Protein AF-A0A7J6Q629-F1 (afdb_monomer_lite)

Organism: Perkinsus olseni (NCBI:txid32597)

Secondary structure (DSSP, 8-state):
--------STT--EE--S--TTS--PPPEE-BS---STTEEEEEEEE-TTSSEEEEEEEETTTTEEEEEEEETTT-BEEEESTT--B--TTSS-SEEE-TTSSEEEEEE--HHHHTTHHHHTTTS----SS-------S----S-----S--SHHHHHHHHHHH-EEEEEEEE-TTS-EEEEEEEEE--

Structure (mmCIF, N/CA/C/O backbone):
data_AF-A0A7J6Q629-F1
#
_entry.id   AF-A0A7J6Q629-F1
#
loop_
_atom_site.group_PDB
_atom_site.id
_atom_site.type_symbol
_atom_site.label_atom_id
_atom_site.label_alt_id
_atom_site.label_comp_id
_atom_site.label_asym_id
_atom_site.label_entity_id
_atom_site.label_seq_id
_atom_site.pdbx_PDB_ins_code
_atom_site.Cartn_x
_atom_site.Cartn_y
_atom_site.Cartn_z
_atom_site.occupancy
_atom_site.B_iso_or_equiv
_atom_site.auth_seq_id
_atom_site.auth_comp_id
_atom_site.auth_asym_id
_atom_site.auth_atom_id
_atom_site.pdbx_PDB_model_num
ATOM 1 N N . MET A 1 1 ? 18.808 -12.874 -7.744 1.00 37.97 1 MET A N 1
ATOM 2 C CA . MET A 1 1 ? 17.434 -12.448 -7.360 1.00 37.97 1 MET A CA 1
ATOM 3 C C . MET A 1 1 ? 17.546 -11.285 -6.374 1.00 37.97 1 MET A C 1
ATOM 5 O O . MET A 1 1 ? 18.345 -11.419 -5.456 1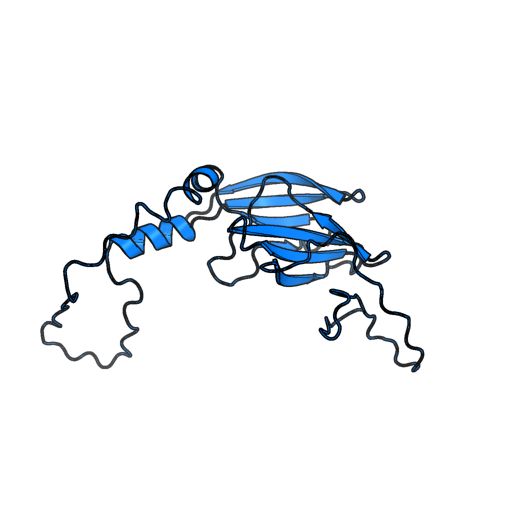.00 37.97 1 MET A O 1
ATOM 9 N N . PRO A 1 2 ? 16.846 -10.140 -6.512 1.00 50.78 2 PRO A N 1
ATOM 10 C CA . PRO A 1 2 ? 17.127 -8.982 -5.659 1.00 50.78 2 PRO A CA 1
ATOM 11 C C . PRO A 1 2 ? 16.482 -9.147 -4.273 1.00 50.78 2 PRO A C 1
ATOM 13 O O . PRO A 1 2 ? 15.285 -9.395 -4.161 1.00 50.78 2 PRO A O 1
ATOM 16 N N . THR A 1 3 ? 17.274 -9.015 -3.207 1.00 51.97 3 THR A N 1
ATOM 17 C CA . THR A 1 3 ? 16.886 -9.320 -1.812 1.00 51.97 3 THR A CA 1
ATOM 18 C C . THR A 1 3 ? 17.149 -8.189 -0.804 1.00 51.97 3 THR A C 1
ATOM 20 O O . THR A 1 3 ? 17.048 -8.421 0.400 1.00 51.97 3 THR A O 1
ATOM 23 N N . SER A 1 4 ? 17.404 -6.942 -1.226 1.00 45.72 4 SER A N 1
ATOM 24 C CA . SER A 1 4 ? 17.399 -5.809 -0.286 1.00 45.72 4 SER A CA 1
ATOM 25 C C . SER A 1 4 ? 17.103 -4.457 -0.938 1.00 45.72 4 SER A C 1
ATOM 27 O O . SER A 1 4 ? 17.359 -4.239 -2.119 1.00 45.72 4 SER A O 1
ATOM 29 N N . LEU A 1 5 ? 16.525 -3.565 -0.130 1.00 38.75 5 LEU A N 1
ATOM 30 C CA . LEU A 1 5 ? 16.252 -2.166 -0.440 1.00 38.75 5 LEU A CA 1
ATOM 31 C C . LEU A 1 5 ? 17.147 -1.327 0.482 1.00 38.75 5 LEU A C 1
ATOM 33 O O . LEU A 1 5 ? 16.983 -1.376 1.705 1.00 38.75 5 LEU A O 1
ATOM 37 N N . THR A 1 6 ? 18.120 -0.609 -0.077 1.00 41.44 6 THR A N 1
ATOM 38 C CA . THR A 1 6 ? 19.046 0.241 0.687 1.00 41.44 6 THR A CA 1
ATOM 39 C C . THR A 1 6 ? 18.690 1.712 0.523 1.00 41.44 6 THR A C 1
ATOM 41 O O . THR A 1 6 ? 18.448 2.174 -0.586 1.00 41.44 6 THR A O 1
ATOM 44 N N . TRP A 1 7 ? 18.681 2.445 1.635 1.00 43.09 7 TRP A N 1
ATOM 45 C CA . TRP A 1 7 ? 18.299 3.853 1.710 1.00 43.09 7 TRP A CA 1
ATOM 46 C C . TRP A 1 7 ? 19.555 4.691 1.945 1.00 43.09 7 TRP A C 1
ATOM 48 O O . TRP A 1 7 ? 19.998 4.754 3.083 1.00 43.09 7 TRP A O 1
ATOM 58 N N . TYR A 1 8 ? 20.145 5.300 0.918 1.00 39.81 8 TYR A N 1
ATOM 59 C CA . TYR A 1 8 ? 21.069 6.431 1.077 1.00 39.81 8 TYR A CA 1
ATOM 60 C C . TYR A 1 8 ? 21.173 7.195 -0.248 1.00 39.81 8 TYR A C 1
ATOM 62 O O . TYR A 1 8 ? 21.661 6.649 -1.225 1.00 39.81 8 TYR A O 1
ATOM 70 N N . ASP A 1 9 ? 20.689 8.440 -0.203 1.00 40.81 9 ASP A N 1
ATOM 71 C CA . ASP A 1 9 ? 20.817 9.571 -1.135 1.00 40.81 9 ASP A CA 1
ATOM 72 C C . ASP A 1 9 ? 19.474 10.142 -1.603 1.00 40.81 9 ASP A C 1
ATOM 74 O O . ASP A 1 9 ? 18.470 9.459 -1.780 1.00 40.81 9 ASP A O 1
ATOM 78 N N . TRP A 1 10 ? 19.465 11.467 -1.738 1.00 44.81 10 TRP A N 1
ATOM 79 C CA . TRP A 1 10 ? 18.346 12.376 -2.029 1.00 44.81 10 TRP A CA 1
ATOM 80 C C . TRP A 1 10 ? 17.632 12.117 -3.385 1.00 44.81 10 TRP A C 1
ATOM 82 O O . TRP A 1 10 ? 16.868 12.949 -3.863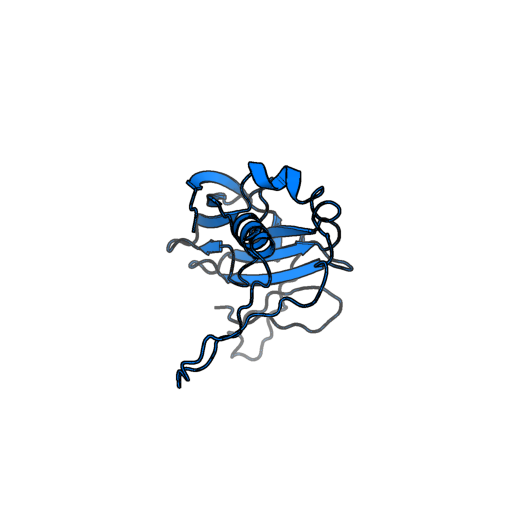 1.00 44.81 10 TRP A O 1
ATOM 92 N N . ILE A 1 11 ? 17.861 10.964 -4.019 1.00 46.25 11 ILE A N 1
ATOM 93 C CA . ILE A 1 11 ? 17.426 10.623 -5.383 1.00 46.25 11 ILE A CA 1
ATOM 94 C C . ILE A 1 11 ? 16.159 9.737 -5.396 1.00 46.25 11 ILE A C 1
ATOM 96 O O . ILE A 1 11 ? 15.479 9.650 -6.414 1.00 46.25 11 ILE A O 1
ATOM 100 N N . GLY A 1 12 ? 15.739 9.193 -4.249 1.00 55.38 12 GLY A N 1
ATOM 101 C CA . GLY A 1 12 ? 14.543 8.346 -4.139 1.00 55.38 12 GLY A CA 1
ATOM 102 C C . GLY A 1 12 ? 14.886 6.854 -4.056 1.00 55.38 12 GLY A C 1
ATOM 103 O O . GLY A 1 12 ? 16.056 6.504 -3.931 1.00 55.38 12 GLY A O 1
ATOM 104 N N . PRO A 1 13 ? 13.885 5.957 -4.024 1.00 65.31 13 PRO A N 1
ATOM 105 C CA . PRO A 1 13 ? 14.136 4.522 -3.923 1.00 65.31 13 PRO A CA 1
ATOM 106 C C . PRO A 1 13 ? 14.716 3.965 -5.235 1.00 65.31 13 PRO A C 1
ATOM 108 O O . PRO A 1 13 ? 14.268 4.315 -6.325 1.00 65.31 13 PRO A O 1
ATOM 111 N N . GLU A 1 14 ? 15.681 3.054 -5.128 1.00 70.44 14 GLU A N 1
ATOM 112 C CA . GLU A 1 14 ? 16.337 2.396 -6.265 1.00 70.44 14 GLU A CA 1
ATOM 113 C C . GLU A 1 14 ? 16.264 0.869 -6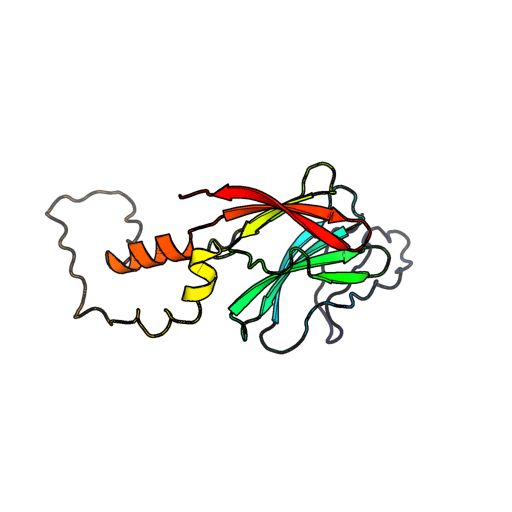.123 1.00 70.44 14 GLU A C 1
ATOM 115 O O . GLU A 1 14 ? 16.262 0.333 -5.010 1.00 70.44 14 GLU A O 1
ATOM 120 N N . ILE A 1 15 ? 16.216 0.156 -7.250 1.00 69.38 15 ILE A N 1
ATOM 121 C CA . ILE A 1 15 ? 16.321 -1.307 -7.298 1.00 69.38 15 ILE A CA 1
ATOM 122 C C . ILE A 1 15 ? 17.768 -1.668 -7.623 1.00 69.38 15 ILE A C 1
ATOM 124 O O . ILE A 1 15 ? 18.287 -1.303 -8.679 1.00 69.38 15 ILE A O 1
ATOM 128 N N . LYS A 1 16 ? 18.408 -2.431 -6.734 1.00 66.25 16 LYS A N 1
ATOM 129 C CA . LYS A 1 16 ? 19.759 -2.959 -6.939 1.00 66.25 16 LYS A CA 1
ATOM 130 C C . LYS A 1 16 ? 19.744 -4.488 -6.977 1.00 66.25 16 LYS A C 1
ATOM 132 O O . LYS A 1 16 ? 19.166 -5.129 -6.098 1.00 66.25 16 LYS A O 1
ATOM 137 N N . CYS A 1 17 ? 20.396 -5.076 -7.977 1.00 61.06 17 CYS A N 1
ATOM 138 C CA . CYS A 1 17 ? 20.668 -6.512 -8.013 1.00 61.06 17 CYS A CA 1
ATOM 139 C C . CYS A 1 17 ? 21.756 -6.861 -6.986 1.00 61.06 17 CYS A C 1
ATOM 141 O O . CYS A 1 17 ? 22.746 -6.149 -6.860 1.00 61.06 17 CYS A O 1
ATOM 143 N N . LEU A 1 18 ? 21.558 -7.939 -6.220 1.00 56.41 18 LEU A N 1
ATOM 144 C CA . LEU A 1 18 ? 22.513 -8.376 -5.191 1.00 56.41 18 LEU A CA 1
ATOM 145 C C . LEU A 1 18 ? 23.438 -9.520 -5.636 1.00 56.41 18 LEU A C 1
ATOM 147 O O . LEU A 1 18 ? 24.364 -9.831 -4.900 1.00 56.41 18 LEU A O 1
ATOM 151 N N . ASP A 1 19 ? 23.215 -10.112 -6.815 1.00 54.03 19 ASP A N 1
ATOM 152 C CA . ASP A 1 19 ? 24.021 -11.230 -7.351 1.00 54.03 19 ASP A CA 1
ATOM 153 C C . ASP A 1 19 ? 25.272 -10.770 -8.130 1.00 54.03 19 ASP A C 1
ATOM 155 O O . ASP A 1 19 ? 25.853 -11.555 -8.875 1.00 54.03 19 ASP A O 1
ATOM 159 N N . ASP A 1 20 ? 25.723 -9.525 -7.954 1.00 52.53 20 ASP A N 1
ATOM 160 C CA . ASP A 1 20 ? 26.984 -9.044 -8.537 1.00 52.53 20 ASP A CA 1
ATOM 161 C C . ASP A 1 20 ? 28.185 -9.578 -7.715 1.00 52.53 20 ASP A C 1
ATOM 163 O O . ASP A 1 20 ? 28.954 -8.821 -7.122 1.00 52.53 20 ASP A O 1
ATOM 167 N N . ASP A 1 21 ? 28.338 -10.906 -7.647 1.00 52.09 21 ASP A N 1
ATOM 168 C CA . ASP A 1 21 ? 29.494 -11.597 -7.035 1.00 52.09 21 ASP A CA 1
ATOM 169 C C . ASP A 1 21 ? 30.781 -11.403 -7.880 1.00 52.09 21 ASP A C 1
ATOM 171 O O . ASP A 1 21 ? 31.890 -11.689 -7.434 1.00 52.09 21 ASP A O 1
ATOM 175 N N . ASP A 1 22 ? 30.644 -10.839 -9.088 1.00 56.31 22 ASP A N 1
ATOM 176 C CA . ASP A 1 22 ? 31.734 -10.537 -10.026 1.00 56.31 22 ASP A CA 1
ATOM 177 C C . ASP A 1 22 ? 32.405 -9.168 -9.789 1.00 56.31 22 ASP A C 1
ATOM 179 O O . ASP A 1 22 ? 33.343 -8.798 -10.497 1.00 56.31 22 ASP A O 1
ATOM 183 N N . GLY A 1 23 ? 31.951 -8.385 -8.802 1.00 52.59 23 GLY A N 1
ATOM 184 C CA . GLY A 1 23 ? 32.487 -7.042 -8.543 1.00 52.59 23 GLY A CA 1
ATOM 185 C C . GLY A 1 23 ? 32.201 -6.019 -9.652 1.00 52.59 23 GLY A C 1
ATOM 186 O O . GLY A 1 23 ? 32.646 -4.874 -9.546 1.00 52.59 23 GLY A O 1
ATOM 187 N N . ASP A 1 24 ? 31.443 -6.403 -10.682 1.00 54.44 24 ASP A N 1
ATOM 188 C CA . ASP A 1 24 ? 30.872 -5.497 -11.670 1.00 54.44 24 ASP A CA 1
ATOM 189 C C . ASP A 1 24 ? 29.533 -4.998 -11.129 1.00 54.44 24 ASP A C 1
ATOM 191 O O . ASP A 1 24 ? 28.545 -5.724 -11.102 1.00 54.44 24 ASP A O 1
ATOM 195 N N . ALA A 1 25 ? 29.525 -3.779 -10.593 1.00 54.00 25 ALA A N 1
ATOM 196 C CA . ALA A 1 25 ? 28.304 -3.175 -10.088 1.00 54.00 25 ALA A CA 1
ATOM 197 C C . ALA A 1 25 ? 27.416 -2.807 -11.280 1.00 54.00 25 ALA A C 1
ATOM 199 O O . ALA A 1 25 ? 27.632 -1.771 -11.919 1.00 54.00 25 ALA A O 1
ATOM 200 N N . THR A 1 26 ? 26.390 -3.610 -11.558 1.00 60.81 26 THR A N 1
ATOM 201 C CA . THR A 1 26 ? 25.351 -3.189 -12.496 1.00 60.81 26 THR A CA 1
ATOM 202 C C . THR A 1 26 ? 24.704 -1.929 -11.920 1.00 60.81 26 THR A C 1
ATOM 204 O O . THR A 1 26 ? 24.329 -1.889 -10.743 1.00 60.81 26 THR A O 1
ATOM 207 N N . ALA A 1 27 ? 24.616 -0.866 -12.726 1.00 67.31 27 ALA A N 1
ATOM 208 C CA . ALA A 1 27 ? 24.051 0.400 -12.271 1.00 67.31 27 ALA A CA 1
ATOM 209 C C . ALA A 1 27 ? 22.632 0.175 -11.705 1.00 67.31 27 ALA A C 1
ATOM 211 O O . ALA A 1 27 ? 21.842 -0.551 -12.320 1.00 67.31 27 ALA A O 1
ATOM 212 N N . PRO A 1 28 ? 22.299 0.761 -10.540 1.00 72.38 28 PRO A N 1
ATOM 213 C CA . PRO A 1 28 ? 20.987 0.585 -9.940 1.00 72.38 28 PRO A CA 1
ATOM 214 C C . PRO A 1 28 ? 19.897 1.114 -10.876 1.00 72.38 28 PRO A C 1
ATOM 216 O O . PRO A 1 28 ? 20.059 2.133 -11.551 1.00 72.38 28 PRO A O 1
ATOM 219 N N . THR A 1 29 ? 18.767 0.410 -10.921 1.00 81.19 29 THR A N 1
ATOM 220 C CA . THR A 1 29 ? 17.596 0.858 -11.676 1.00 81.19 29 THR A CA 1
ATOM 221 C C . THR A 1 29 ? 16.835 1.869 -10.830 1.00 81.19 29 THR A C 1
ATOM 223 O O . THR A 1 29 ? 16.300 1.534 -9.769 1.00 81.19 29 THR A O 1
ATOM 226 N N . ILE A 1 30 ? 16.798 3.118 -11.291 1.00 84.44 30 ILE A N 1
ATOM 227 C CA . ILE A 1 30 ? 16.103 4.210 -10.604 1.00 84.44 30 ILE A CA 1
ATOM 228 C C . ILE A 1 30 ? 14.595 3.998 -10.725 1.00 84.44 30 ILE A C 1
ATOM 230 O O . ILE A 1 30 ? 14.076 3.820 -11.829 1.00 84.44 30 ILE A O 1
ATOM 234 N N . ILE A 1 31 ? 13.881 4.054 -9.597 1.00 87.44 31 ILE A N 1
ATOM 235 C CA . ILE A 1 31 ? 12.423 3.954 -9.610 1.00 87.44 31 ILE A CA 1
ATOM 236 C C . ILE A 1 31 ? 11.825 5.318 -9.963 1.00 87.44 31 ILE A C 1
ATOM 238 O O . ILE A 1 31 ? 12.116 6.331 -9.328 1.00 87.44 31 ILE A O 1
ATOM 242 N N . SER A 1 32 ? 10.937 5.342 -10.951 1.00 89.75 32 SER A N 1
ATOM 243 C CA . SER A 1 32 ? 10.196 6.534 -11.375 1.00 89.75 32 SER A CA 1
ATOM 244 C C . SER A 1 32 ? 8.693 6.348 -11.164 1.00 89.75 32 SER A C 1
ATOM 246 O O . SER A 1 32 ? 8.210 5.226 -11.098 1.00 89.75 32 SER A O 1
ATOM 248 N N . GLY A 1 33 ? 7.925 7.434 -11.034 1.00 88.44 33 GLY A N 1
ATOM 249 C CA . GLY A 1 33 ? 6.457 7.367 -10.907 1.00 88.44 33 GLY A CA 1
ATOM 250 C C . GLY A 1 33 ? 5.918 7.134 -9.489 1.00 88.44 33 GLY A C 1
ATOM 251 O O . GLY A 1 33 ? 4.703 7.150 -9.292 1.00 88.44 33 GLY A O 1
ATOM 252 N N . LEU A 1 34 ? 6.789 6.972 -8.487 1.00 91.12 34 LEU A N 1
ATOM 253 C CA . LEU A 1 34 ? 6.376 7.030 -7.084 1.00 91.12 34 LEU A CA 1
ATOM 254 C C . LEU A 1 34 ? 6.162 8.489 -6.645 1.00 91.12 34 LEU A C 1
ATOM 256 O O . LEU A 1 34 ? 6.964 9.355 -7.007 1.00 91.12 34 LEU A O 1
ATOM 260 N N . PRO A 1 35 ? 5.124 8.779 -5.837 1.00 91.75 35 PRO A N 1
ATOM 261 C CA . PRO A 1 35 ? 4.985 10.075 -5.185 1.00 91.75 35 PRO A CA 1
ATOM 262 C C . PRO A 1 35 ? 6.191 10.344 -4.296 1.00 91.75 35 PRO A C 1
ATOM 264 O O . PRO A 1 35 ? 6.602 9.459 -3.557 1.00 91.75 35 PRO A O 1
ATOM 267 N N . SER A 1 36 ? 6.718 11.562 -4.318 1.00 89.38 36 SER A N 1
ATOM 268 C CA . SER A 1 36 ? 7.819 11.995 -3.459 1.00 89.38 36 SER A CA 1
ATOM 269 C C . SER A 1 36 ? 7.529 13.382 -2.889 1.00 89.38 36 SER A C 1
ATOM 271 O O . SER A 1 36 ? 6.718 14.133 -3.432 1.00 89.38 36 SER A O 1
ATOM 273 N N . GLY A 1 37 ? 8.162 13.712 -1.764 1.00 87.38 37 GLY A N 1
ATOM 274 C CA . GLY A 1 37 ? 7.955 14.979 -1.066 1.00 87.38 37 GLY A CA 1
ATOM 275 C C . GLY A 1 37 ? 7.751 14.802 0.435 1.00 87.38 37 GLY A C 1
ATOM 276 O O . GLY A 1 37 ? 7.828 13.695 0.973 1.00 87.38 37 GLY A O 1
ATOM 277 N N . GLU A 1 38 ? 7.513 15.918 1.117 1.00 88.06 38 GLU A N 1
ATOM 278 C CA . GLU A 1 38 ? 7.249 15.937 2.554 1.00 88.06 38 GLU A CA 1
ATOM 279 C C . GLU A 1 38 ? 5.946 15.191 2.885 1.00 88.06 38 GLU A C 1
ATOM 281 O O . GLU A 1 38 ? 4.946 15.322 2.184 1.00 88.06 38 GLU A O 1
ATOM 286 N N . GLY A 1 39 ? 5.958 14.380 3.947 1.00 86.50 39 GLY A N 1
ATOM 287 C CA . GLY A 1 39 ? 4.783 13.617 4.385 1.00 86.50 39 GLY A CA 1
ATOM 288 C C . GLY A 1 39 ? 4.511 12.321 3.611 1.00 86.50 39 GLY A C 1
ATOM 289 O O . GLY A 1 39 ? 3.605 11.578 3.993 1.00 86.50 39 GLY A O 1
ATOM 290 N N . ILE A 1 40 ? 5.304 12.001 2.581 1.00 91.94 40 ILE A N 1
ATOM 291 C CA . ILE A 1 40 ? 5.230 10.712 1.883 1.00 91.94 40 ILE A CA 1
ATOM 292 C C . ILE A 1 40 ? 6.071 9.663 2.612 1.00 91.94 40 ILE A C 1
ATOM 294 O O . ILE A 1 40 ? 7.254 9.866 2.888 1.00 91.94 40 ILE A O 1
ATOM 298 N N . LYS A 1 41 ? 5.466 8.512 2.912 1.00 90.88 41 LYS A N 1
ATOM 299 C CA . LYS A 1 41 ? 6.118 7.387 3.594 1.00 90.88 41 LYS A CA 1
ATOM 300 C C . LYS A 1 41 ? 5.920 6.102 2.811 1.00 90.88 41 LYS A C 1
ATOM 302 O O . LYS A 1 41 ? 4.801 5.759 2.438 1.00 90.88 41 LYS A O 1
ATOM 307 N N . TYR A 1 42 ? 7.003 5.361 2.635 1.00 92.50 42 TYR A N 1
ATOM 308 C CA . TYR A 1 42 ? 6.995 4.062 1.978 1.00 92.50 42 TYR A CA 1
ATOM 309 C C . TYR A 1 42 ? 7.030 2.942 3.015 1.00 92.50 42 TYR A C 1
ATOM 311 O O . TYR A 1 42 ? 7.794 3.010 3.978 1.00 92.50 42 TYR A O 1
ATOM 319 N N . ALA A 1 43 ? 6.228 1.901 2.821 1.00 92.06 43 ALA A N 1
ATOM 320 C CA . ALA A 1 43 ? 6.213 0.735 3.698 1.00 92.06 43 ALA A CA 1
ATOM 321 C C . ALA A 1 43 ? 5.821 -0.534 2.936 1.00 92.06 43 ALA A C 1
ATOM 323 O O . ALA A 1 43 ? 5.325 -0.469 1.810 1.00 92.06 43 ALA A O 1
ATOM 324 N N . PHE A 1 44 ? 6.003 -1.685 3.589 1.00 92.75 44 PHE A N 1
ATOM 325 C CA . PHE A 1 44 ? 5.552 -2.996 3.114 1.00 92.75 44 PHE A CA 1
ATOM 326 C C . PHE A 1 44 ? 5.964 -3.271 1.665 1.00 92.75 44 PHE A C 1
ATOM 328 O O . PHE A 1 44 ? 5.142 -3.233 0.753 1.00 92.75 44 PHE A O 1
ATOM 335 N N . VAL A 1 45 ? 7.253 -3.531 1.467 1.00 93.50 45 VAL A N 1
ATOM 336 C CA . VAL A 1 45 ? 7.842 -3.821 0.157 1.00 93.50 45 VAL A CA 1
ATOM 337 C C . VAL A 1 45 ? 7.915 -5.333 -0.037 1.00 93.50 45 VAL A C 1
ATOM 339 O O . VAL A 1 45 ? 8.507 -6.021 0.797 1.00 93.50 45 VAL A O 1
ATOM 342 N N . LYS A 1 46 ? 7.311 -5.863 -1.106 1.00 92.81 46 LYS A N 1
ATOM 343 C CA . LYS A 1 46 ? 7.338 -7.301 -1.420 1.00 92.81 46 LYS A CA 1
ATOM 344 C C . LYS A 1 46 ? 7.413 -7.570 -2.916 1.00 92.81 46 LYS A C 1
ATOM 346 O O . LYS A 1 46 ? 6.640 -7.017 -3.696 1.00 92.81 46 LYS A O 1
ATOM 351 N N . TRP A 1 47 ? 8.285 -8.499 -3.283 1.00 91.56 47 TRP A N 1
ATOM 352 C CA . TRP A 1 47 ? 8.402 -9.029 -4.638 1.00 91.56 47 TRP A CA 1
ATOM 353 C C . TRP A 1 47 ? 7.218 -9.926 -5.006 1.00 91.56 47 TRP A C 1
ATOM 355 O O . TRP A 1 47 ? 6.701 -10.652 -4.151 1.00 91.56 47 TRP A O 1
ATOM 365 N N . SER A 1 48 ? 6.822 -9.898 -6.281 1.00 91.69 48 SER A N 1
ATOM 366 C CA . SER A 1 48 ? 6.010 -10.959 -6.878 1.00 91.69 48 SER A CA 1
ATOM 367 C C . SER A 1 48 ? 6.781 -12.284 -6.822 1.00 91.69 48 SER A C 1
ATOM 369 O O . SER A 1 48 ? 8.014 -12.300 -6.820 1.00 91.69 48 SER A O 1
ATOM 371 N N . ALA A 1 49 ? 6.076 -13.418 -6.821 1.00 89.06 49 ALA A N 1
ATOM 372 C CA . ALA A 1 49 ? 6.720 -14.737 -6.856 1.00 89.06 49 ALA A CA 1
ATOM 373 C C . ALA A 1 49 ? 7.597 -14.944 -8.109 1.00 89.06 49 ALA A C 1
ATOM 375 O O . ALA A 1 49 ? 8.535 -15.739 -8.090 1.00 89.06 49 ALA A O 1
ATOM 376 N N . ARG A 1 50 ? 7.302 -14.208 -9.187 1.00 85.31 50 ARG A N 1
ATOM 377 C CA . ARG A 1 50 ? 8.046 -14.220 -10.451 1.00 85.31 50 ARG A CA 1
ATOM 378 C C . ARG A 1 50 ? 9.294 -13.329 -10.427 1.00 85.31 50 ARG A C 1
ATOM 380 O O . ARG A 1 50 ? 10.160 -13.500 -11.277 1.00 85.31 50 ARG A O 1
ATOM 387 N N . GLY A 1 51 ? 9.393 -12.395 -9.477 1.00 86.25 51 GLY A N 1
ATOM 388 C CA . GLY A 1 51 ? 10.515 -11.457 -9.353 1.00 86.25 51 GLY A CA 1
ATOM 389 C C . GLY A 1 51 ? 10.547 -10.347 -10.409 1.00 86.25 51 GLY A C 1
ATOM 390 O O . GLY A 1 51 ? 11.517 -9.602 -10.479 1.00 86.25 51 GLY A O 1
ATOM 391 N N . ASP A 1 52 ? 9.503 -10.226 -11.224 1.00 87.19 52 ASP A N 1
ATOM 392 C CA . ASP A 1 52 ? 9.356 -9.224 -12.287 1.00 87.19 52 ASP A CA 1
ATOM 393 C C . ASP A 1 52 ? 8.671 -7.933 -11.814 1.00 87.19 52 ASP A C 1
ATOM 395 O O . ASP A 1 52 ? 8.722 -6.910 -12.498 1.00 87.19 52 ASP A O 1
ATOM 399 N N . ARG A 1 53 ? 8.035 -7.963 -10.638 1.00 89.94 53 ARG A N 1
ATOM 400 C CA . ARG A 1 53 ? 7.296 -6.834 -10.070 1.00 89.94 53 ARG A CA 1
ATOM 401 C C . ARG A 1 53 ? 7.567 -6.679 -8.580 1.00 89.94 53 ARG A C 1
ATOM 403 O O . ARG A 1 53 ? 7.710 -7.661 -7.848 1.00 89.94 53 ARG A O 1
ATOM 410 N N . LEU A 1 54 ? 7.543 -5.436 -8.118 1.00 91.81 54 LEU A N 1
ATOM 411 C CA . LEU A 1 54 ? 7.639 -5.070 -6.709 1.00 91.81 54 LEU A CA 1
ATOM 412 C C . LEU A 1 54 ? 6.369 -4.332 -6.282 1.00 91.81 54 LEU A C 1
ATOM 414 O O . LEU A 1 54 ? 5.984 -3.348 -6.903 1.00 91.81 54 LEU A O 1
ATOM 418 N N . ALA A 1 55 ? 5.726 -4.785 -5.211 1.00 93.25 55 ALA A N 1
ATOM 419 C CA . ALA A 1 55 ? 4.638 -4.057 -4.572 1.00 93.25 55 ALA A CA 1
ATOM 420 C C . ALA A 1 55 ? 5.173 -3.223 -3.408 1.00 93.25 55 ALA A C 1
ATOM 422 O O . ALA A 1 55 ? 5.994 -3.695 -2.617 1.00 93.25 55 ALA A O 1
ATOM 423 N N . ILE A 1 56 ? 4.677 -1.996 -3.285 1.00 94.50 56 ILE A N 1
ATOM 424 C CA . ILE A 1 56 ? 5.004 -1.078 -2.196 1.00 94.50 56 ILE A CA 1
ATOM 425 C C . ILE A 1 56 ? 3.764 -0.293 -1.782 1.00 94.50 56 ILE A C 1
ATOM 427 O O . ILE A 1 56 ? 2.957 0.114 -2.618 1.00 94.50 56 ILE A O 1
ATOM 431 N N . THR A 1 57 ? 3.606 -0.059 -0.482 1.00 95.00 57 THR A N 1
ATOM 432 C CA . THR A 1 57 ? 2.595 0.888 0.001 1.00 95.00 57 THR A CA 1
ATOM 433 C C . THR A 1 57 ? 3.186 2.278 0.139 1.00 95.00 57 THR A C 1
ATOM 435 O O . THR A 1 57 ? 4.310 2.445 0.615 1.00 95.00 57 THR A O 1
ATOM 438 N N . VAL A 1 58 ? 2.396 3.272 -0.249 1.00 94.75 58 VAL A N 1
ATOM 439 C CA . VAL A 1 58 ? 2.718 4.690 -0.113 1.00 94.75 58 VAL A CA 1
ATOM 440 C C . VAL A 1 58 ? 1.643 5.328 0.752 1.00 94.75 58 VAL A C 1
ATOM 442 O O . VAL A 1 58 ? 0.466 5.326 0.380 1.00 94.75 58 VAL A O 1
ATOM 445 N N . ARG A 1 59 ? 2.042 5.852 1.910 1.00 92.75 59 ARG A N 1
ATOM 446 C CA . ARG A 1 59 ? 1.200 6.679 2.773 1.00 92.75 59 ARG A CA 1
ATOM 447 C C . ARG A 1 59 ? 1.482 8.143 2.486 1.00 92.75 59 ARG A C 1
ATOM 449 O O . ARG A 1 59 ? 2.631 8.569 2.556 1.00 92.75 59 ARG A O 1
ATOM 456 N N . ASP A 1 60 ? 0.425 8.883 2.206 1.00 92.12 60 ASP A N 1
ATOM 457 C CA . ASP A 1 60 ? 0.448 10.332 2.071 1.00 92.12 60 ASP A CA 1
ATOM 458 C C . ASP A 1 60 ? -0.242 10.944 3.293 1.00 92.12 60 ASP A C 1
ATOM 460 O O . ASP A 1 60 ? -1.441 10.744 3.509 1.00 92.12 60 ASP A O 1
ATOM 464 N N . ASP A 1 61 ? 0.529 11.648 4.121 1.00 87.81 61 ASP A N 1
ATOM 465 C CA . ASP A 1 61 ? 0.016 12.301 5.324 1.00 87.81 61 ASP A CA 1
ATOM 466 C C . ASP A 1 61 ? -0.968 13.442 4.990 1.00 87.81 61 ASP A C 1
ATOM 468 O O . ASP A 1 61 ? -1.914 13.654 5.749 1.00 87.81 61 ASP A O 1
ATOM 472 N N . ALA A 1 62 ? -0.809 14.134 3.852 1.00 86.38 62 ALA A N 1
ATOM 473 C CA . ALA A 1 62 ? -1.663 15.264 3.476 1.00 86.38 62 ALA A CA 1
ATOM 474 C C . ALA A 1 62 ? -3.089 14.815 3.134 1.00 86.38 62 ALA A C 1
ATOM 476 O O . ALA A 1 62 ? -4.060 15.448 3.544 1.00 86.38 62 ALA A O 1
ATOM 477 N N . SER A 1 63 ? -3.220 13.694 2.424 1.00 86.00 63 SER A N 1
ATOM 478 C CA . SER A 1 63 ? -4.519 13.074 2.137 1.00 86.00 63 SER A CA 1
ATOM 479 C C . SER A 1 63 ? -4.950 12.042 3.186 1.00 86.00 63 SER A C 1
ATOM 481 O O . SER A 1 63 ? -6.067 11.530 3.120 1.00 86.00 63 SER A O 1
ATOM 483 N N . SER A 1 64 ? -4.078 11.705 4.145 1.00 85.94 64 SER A N 1
ATOM 484 C CA . SER A 1 64 ? -4.269 10.606 5.104 1.00 85.94 64 SER A CA 1
ATOM 485 C C . SER A 1 64 ? -4.635 9.273 4.435 1.00 85.94 64 SER A C 1
ATOM 487 O O . SER A 1 64 ? -5.362 8.450 4.997 1.00 85.94 64 SER A O 1
ATOM 489 N N . THR A 1 65 ? -4.122 9.032 3.224 1.00 89.56 65 THR A N 1
ATOM 490 C CA . THR A 1 65 ? -4.406 7.816 2.456 1.00 89.56 65 THR A CA 1
ATOM 491 C C . THR A 1 65 ? -3.197 6.899 2.375 1.00 89.56 65 THR A C 1
ATOM 493 O O . THR A 1 65 ? -2.052 7.339 2.343 1.00 89.56 65 THR A O 1
ATOM 496 N N . THR A 1 66 ? -3.458 5.591 2.332 1.00 93.25 66 THR A N 1
ATOM 497 C CA . THR A 1 66 ? -2.453 4.581 1.982 1.00 93.25 66 THR A CA 1
ATOM 498 C C . THR A 1 66 ? -2.857 3.948 0.658 1.00 93.25 66 THR A C 1
ATOM 500 O O . THR A 1 66 ? -3.963 3.421 0.535 1.00 93.25 66 THR A 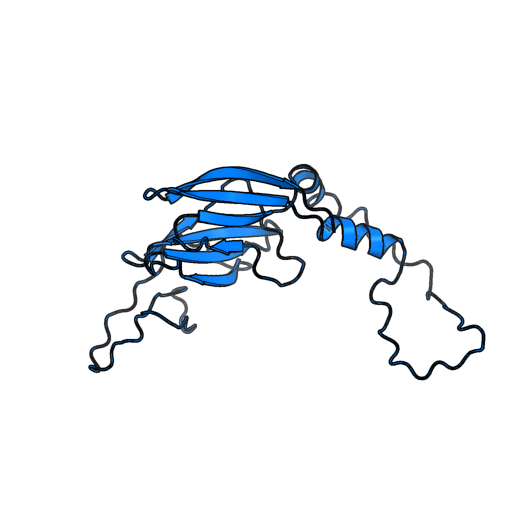O 1
ATOM 503 N N . SER A 1 67 ? -1.979 4.028 -0.337 1.00 94.38 67 SER A N 1
ATOM 504 C CA . SER A 1 67 ? -2.183 3.489 -1.684 1.00 94.38 67 SER A CA 1
ATOM 505 C C . SER A 1 67 ? -1.160 2.404 -2.001 1.00 94.38 67 SER A C 1
ATOM 507 O O . SER A 1 67 ? -0.069 2.382 -1.429 1.00 94.38 67 SER A O 1
ATOM 509 N N . LEU A 1 68 ? -1.508 1.520 -2.933 1.00 94.88 68 LEU A N 1
ATOM 510 C CA . LEU A 1 68 ? -0.603 0.513 -3.473 1.00 94.88 68 LEU A CA 1
ATOM 511 C C . LEU A 1 68 ? 0.057 1.025 -4.754 1.00 94.88 68 LEU A C 1
ATOM 513 O O . LEU A 1 68 ? -0.626 1.555 -5.632 1.00 94.88 68 LEU A O 1
ATOM 517 N N . TYR A 1 69 ? 1.358 0.800 -4.881 1.00 93.81 69 TYR A N 1
ATOM 518 C CA . TYR A 1 69 ? 2.094 0.973 -6.125 1.00 93.81 69 TYR A CA 1
ATOM 519 C C . TYR A 1 69 ? 2.757 -0.339 -6.525 1.00 93.81 69 TYR A C 1
ATOM 521 O O . TYR A 1 69 ? 3.248 -1.084 -5.674 1.00 93.81 69 TYR A O 1
ATOM 529 N N . ILE A 1 70 ? 2.759 -0.603 -7.828 1.00 92.75 70 ILE A N 1
ATOM 530 C CA . ILE A 1 70 ? 3.470 -1.716 -8.450 1.00 92.75 70 ILE A CA 1
ATOM 531 C C . ILE A 1 70 ? 4.592 -1.132 -9.283 1.00 92.75 70 ILE A C 1
ATOM 533 O O . ILE A 1 70 ? 4.368 -0.194 -10.041 1.00 92.75 70 ILE A O 1
ATOM 537 N N . ILE A 1 71 ? 5.787 -1.674 -9.120 1.00 91.44 71 ILE A N 1
ATOM 538 C CA . ILE A 1 71 ? 6.986 -1.257 -9.832 1.00 91.44 71 ILE A CA 1
ATOM 539 C C . ILE A 1 71 ? 7.407 -2.405 -10.737 1.00 91.44 71 ILE A C 1
ATOM 541 O O . ILE A 1 71 ? 7.518 -3.545 -10.282 1.00 91.44 71 ILE A O 1
ATOM 545 N N . ASP A 1 72 ? 7.631 -2.100 -12.007 1.00 89.38 72 ASP A N 1
ATOM 546 C CA . ASP A 1 72 ? 8.255 -3.011 -12.960 1.00 89.38 72 ASP A CA 1
ATOM 547 C C . ASP A 1 72 ? 9.760 -3.099 -12.663 1.00 89.38 72 ASP A C 1
ATOM 549 O O . ASP A 1 72 ? 10.463 -2.089 -12.593 1.00 89.38 72 ASP A O 1
ATOM 553 N N . ALA A 1 73 ? 10.252 -4.316 -12.442 1.00 86.75 73 ALA A N 1
ATOM 554 C CA . ALA A 1 73 ? 11.632 -4.552 -12.037 1.00 86.75 73 ALA A CA 1
ATOM 555 C C . ALA A 1 73 ? 12.657 -4.295 -13.152 1.00 86.75 73 ALA A C 1
ATOM 557 O O . ALA A 1 73 ? 13.823 -4.049 -12.853 1.00 86.75 73 ALA A O 1
ATOM 558 N N . LEU A 1 74 ? 12.241 -4.370 -14.419 1.00 84.69 74 LEU A N 1
ATOM 559 C CA . LEU A 1 74 ? 13.116 -4.222 -15.580 1.00 84.69 74 LEU A CA 1
ATOM 560 C C . LEU A 1 74 ? 13.395 -2.751 -15.894 1.00 84.69 74 LEU A C 1
ATOM 562 O O . LEU A 1 74 ? 14.511 -2.406 -16.271 1.00 84.69 74 LEU A O 1
ATOM 566 N N . ASN A 1 75 ? 12.379 -1.895 -15.785 1.00 84.88 75 ASN A N 1
ATOM 567 C CA . ASN A 1 75 ? 12.480 -0.483 -16.172 1.00 84.88 75 ASN A CA 1
ATOM 568 C C . ASN A 1 75 ? 12.313 0.504 -15.002 1.00 84.88 75 ASN A C 1
ATOM 570 O O . ASN A 1 75 ? 12.479 1.707 -15.203 1.00 84.88 75 ASN A O 1
ATOM 574 N N . GLY A 1 76 ? 11.992 0.027 -13.796 1.00 86.19 76 GLY A N 1
ATOM 575 C CA . GLY A 1 76 ? 11.815 0.862 -12.606 1.00 86.19 76 GLY A CA 1
ATOM 576 C C . GLY A 1 76 ? 10.554 1.728 -12.627 1.00 86.19 76 GLY A C 1
ATOM 577 O O . GLY A 1 76 ? 10.417 2.630 -11.803 1.00 86.19 76 GLY A O 1
ATOM 578 N N . GLN A 1 77 ? 9.621 1.515 -13.554 1.00 89.50 77 GLN A N 1
ATOM 579 C CA . GLN A 1 77 ? 8.404 2.312 -13.632 1.00 89.50 77 GLN A CA 1
ATOM 580 C C . GLN A 1 77 ? 7.400 1.871 -12.568 1.00 89.50 77 GLN A C 1
ATOM 582 O O . GLN A 1 77 ? 6.940 0.730 -12.554 1.00 89.50 77 GLN A O 1
ATOM 587 N N . ALA A 1 78 ? 7.032 2.803 -11.694 1.00 91.31 78 ALA A N 1
ATOM 588 C CA . ALA A 1 78 ? 5.990 2.637 -10.701 1.00 91.31 78 ALA A CA 1
ATOM 589 C C . ALA A 1 78 ? 4.654 3.170 -11.211 1.00 91.31 78 ALA A C 1
ATOM 591 O O . ALA A 1 78 ? 4.555 4.254 -11.791 1.00 91.31 78 ALA A O 1
ATOM 592 N N . ILE A 1 79 ? 3.606 2.420 -10.918 1.00 91.19 79 ILE A N 1
ATOM 593 C CA . ILE A 1 79 ? 2.228 2.737 -11.261 1.00 91.19 79 ILE A CA 1
ATOM 594 C C . ILE A 1 79 ? 1.352 2.538 -10.035 1.00 91.19 79 ILE A C 1
ATOM 596 O O . ILE A 1 79 ? 1.541 1.604 -9.251 1.00 91.19 79 ILE A O 1
ATOM 600 N N . ARG A 1 80 ? 0.371 3.420 -9.857 1.00 91.25 80 ARG A N 1
ATOM 601 C CA . ARG A 1 80 ? -0.622 3.246 -8.802 1.00 91.25 80 ARG A CA 1
ATOM 602 C C . ARG A 1 80 ? -1.556 2.105 -9.191 1.00 91.25 80 ARG A C 1
ATOM 604 O O . ARG A 1 80 ? -2.146 2.132 -10.267 1.00 91.25 80 ARG A O 1
ATOM 611 N N . ALA A 1 81 ? -1.708 1.125 -8.310 1.00 89.06 81 ALA A N 1
ATOM 612 C CA . ALA A 1 81 ? -2.633 0.015 -8.503 1.00 89.06 81 ALA A CA 1
ATOM 613 C C . ALA A 1 81 ? -3.932 0.231 -7.717 1.00 89.06 81 ALA A C 1
ATOM 615 O O . ALA A 1 81 ? -3.956 0.961 -6.724 1.00 89.06 81 ALA A O 1
ATOM 616 N N . ALA A 1 82 ? -4.995 -0.447 -8.164 1.00 85.19 82 ALA A N 1
ATOM 617 C CA . ALA A 1 82 ? -6.312 -0.454 -7.526 1.00 85.19 82 ALA A CA 1
ATOM 618 C C . ALA A 1 82 ? -6.851 0.962 -7.242 1.00 85.19 82 ALA A C 1
ATOM 620 O O . ALA A 1 82 ? -7.147 1.336 -6.104 1.00 85.19 82 ALA A O 1
ATOM 621 N N . GLU A 1 83 ? -6.933 1.770 -8.302 1.00 84.69 83 GLU A N 1
ATOM 622 C CA . GLU A 1 83 ? -7.394 3.151 -8.212 1.00 84.69 83 GLU A CA 1
ATOM 623 C C . GLU A 1 83 ? -8.789 3.245 -7.575 1.00 84.69 83 GLU A C 1
ATOM 625 O O . GLU A 1 83 ? -9.660 2.403 -7.783 1.00 84.69 83 GLU A O 1
ATOM 630 N N . GLY A 1 84 ? -8.979 4.269 -6.743 1.00 84.06 84 GLY A N 1
ATOM 631 C CA . GLY A 1 84 ? -10.204 4.455 -5.968 1.00 84.06 84 GLY A CA 1
ATOM 632 C C . GLY A 1 84 ? -10.243 3.688 -4.644 1.00 84.06 84 GLY A C 1
ATOM 633 O O . GLY A 1 84 ? -11.067 4.029 -3.803 1.00 84.06 84 GLY A O 1
ATOM 634 N N . LEU A 1 85 ? -9.338 2.736 -4.393 1.00 88.94 85 LEU A N 1
ATOM 635 C CA . LEU A 1 85 ? -9.245 2.055 -3.098 1.00 88.94 85 LEU A CA 1
ATOM 636 C C . LEU A 1 85 ? -8.237 2.738 -2.159 1.00 88.94 85 LEU A C 1
ATOM 638 O O . LEU A 1 85 ? -7.236 3.318 -2.587 1.00 88.94 85 LEU A O 1
ATOM 642 N N . ARG A 1 86 ? -8.500 2.649 -0.850 1.00 91.44 86 ARG A N 1
ATOM 643 C CA . ARG A 1 86 ? -7.567 3.019 0.228 1.00 91.44 86 ARG A CA 1
ATOM 644 C C . ARG A 1 86 ? -7.226 1.758 1.015 1.00 91.44 86 ARG A C 1
ATOM 646 O O . ARG A 1 86 ? -8.135 1.057 1.457 1.00 91.44 86 ARG A O 1
ATOM 653 N N . LEU A 1 87 ? -5.944 1.459 1.191 1.00 93.62 87 LEU A N 1
ATOM 654 C CA . LEU A 1 87 ? -5.502 0.307 1.976 1.00 93.62 87 LEU A CA 1
ATOM 655 C C . LEU A 1 87 ? -5.681 0.567 3.476 1.00 93.62 87 LEU A C 1
ATOM 657 O O . LEU A 1 87 ? -5.380 1.662 3.957 1.00 93.62 87 LEU A O 1
ATOM 661 N N . ASN A 1 88 ? -6.133 -0.445 4.215 1.00 92.94 88 ASN A N 1
ATOM 662 C CA . ASN A 1 88 ? -6.214 -0.404 5.669 1.00 92.94 88 ASN A CA 1
ATOM 663 C C . ASN A 1 88 ? -4.977 -1.072 6.286 1.00 92.94 88 ASN A C 1
ATOM 665 O O . ASN A 1 88 ? -4.875 -2.295 6.333 1.00 92.94 88 ASN A O 1
ATOM 669 N N . ALA A 1 89 ? -4.043 -0.253 6.770 1.00 90.44 89 ALA A N 1
ATOM 670 C CA . ALA A 1 89 ? -2.826 -0.698 7.452 1.00 90.44 89 ALA A CA 1
ATOM 671 C C . ALA A 1 89 ? -2.844 -0.401 8.966 1.00 90.44 89 ALA A C 1
ATOM 673 O O . ALA A 1 89 ? -1.785 -0.339 9.593 1.00 90.44 89 ALA A O 1
ATOM 674 N N . VAL A 1 90 ? -4.023 -0.191 9.572 1.00 87.31 90 VAL A N 1
ATOM 675 C CA . VAL A 1 90 ? -4.146 0.243 10.981 1.00 87.31 90 VAL A CA 1
ATOM 676 C C . VAL A 1 90 ? -3.526 -0.743 11.975 1.00 87.31 90 VAL A C 1
ATOM 678 O O . VAL A 1 90 ? -3.038 -0.347 13.029 1.00 87.31 90 VAL A O 1
ATOM 681 N N . THR A 1 91 ? -3.499 -2.030 11.628 1.00 81.69 91 THR A N 1
ATOM 682 C CA . THR A 1 91 ? -2.944 -3.098 12.470 1.00 81.69 91 THR A CA 1
ATOM 683 C C . THR A 1 91 ? -1.415 -3.156 12.433 1.00 81.69 91 THR A C 1
ATOM 685 O O . THR A 1 91 ? -0.818 -3.973 13.131 1.00 81.69 91 THR A O 1
ATOM 688 N N . GLY A 1 92 ? -0.764 -2.331 11.606 1.00 81.00 92 GLY A N 1
ATOM 689 C CA . GLY A 1 92 ? 0.682 -2.379 11.380 1.00 81.00 92 GLY A CA 1
ATOM 690 C C . GLY A 1 92 ? 1.145 -3.592 10.564 1.00 81.00 92 GLY A C 1
ATOM 691 O O . GLY A 1 92 ? 2.345 -3.758 10.348 1.00 81.00 92 GLY A O 1
ATOM 692 N N . ALA A 1 93 ? 0.221 -4.431 10.091 1.00 88.12 93 ALA A N 1
ATOM 693 C CA . ALA A 1 93 ? 0.514 -5.529 9.181 1.00 88.12 93 ALA A CA 1
ATOM 694 C C . ALA A 1 93 ? 0.479 -5.068 7.714 1.00 88.12 93 ALA A C 1
ATOM 696 O O . ALA A 1 93 ? -0.197 -4.105 7.359 1.00 88.12 93 ALA A O 1
ATOM 697 N N . CYS A 1 94 ? 1.197 -5.799 6.857 1.00 93.12 94 CYS A N 1
ATOM 698 C CA . CYS A 1 94 ? 1.228 -5.575 5.411 1.00 93.12 94 CYS A CA 1
ATOM 699 C C . CYS A 1 94 ? -0.178 -5.724 4.810 1.00 93.12 94 CYS A C 1
ATOM 701 O O . CYS A 1 94 ? -0.655 -6.853 4.776 1.00 93.12 94 CYS A O 1
ATOM 703 N N . PRO A 1 95 ? -0.815 -4.661 4.282 1.00 94.69 95 PRO A N 1
ATOM 704 C CA . PRO A 1 95 ? -2.222 -4.655 3.871 1.00 94.69 95 PRO A CA 1
ATOM 705 C C . PRO A 1 95 ? -2.497 -5.351 2.530 1.00 94.69 95 PRO A C 1
ATOM 707 O O . PRO A 1 95 ? -3.476 -5.047 1.851 1.00 94.69 95 PRO A O 1
ATOM 710 N N . TYR A 1 96 ? -1.606 -6.245 2.108 1.00 94.94 96 TYR A N 1
ATOM 711 C CA . TYR A 1 96 ? -1.754 -7.003 0.879 1.00 94.94 96 TYR A CA 1
ATOM 712 C C . TYR A 1 96 ? -0.959 -8.313 0.903 1.00 94.94 96 TYR A C 1
ATOM 714 O O . TYR A 1 96 ? 0.012 -8.477 1.656 1.00 94.94 96 TYR A O 1
ATOM 722 N N . LEU A 1 97 ? -1.350 -9.230 0.021 1.00 94.44 97 LEU A N 1
ATOM 723 C CA . LEU A 1 97 ? -0.699 -10.516 -0.198 1.00 94.44 97 LEU A CA 1
ATOM 724 C C . LEU A 1 97 ? -0.668 -10.855 -1.691 1.00 94.44 97 LEU A C 1
ATOM 726 O O . LEU A 1 97 ? -1.710 -10.855 -2.343 1.00 94.44 97 LEU A O 1
ATOM 730 N N . TRP A 1 98 ? 0.522 -11.173 -2.207 1.00 93.12 98 TRP A N 1
ATOM 731 C CA . TRP A 1 98 ? 0.694 -11.724 -3.554 1.00 93.12 98 TRP A CA 1
ATOM 732 C C . TRP A 1 98 ? 0.090 -13.123 -3.647 1.00 93.12 98 TRP A C 1
ATOM 734 O O . TRP A 1 98 ? 0.280 -13.948 -2.749 1.00 93.12 98 TRP A O 1
ATOM 744 N N . SER A 1 99 ? -0.595 -13.406 -4.751 1.00 91.19 99 SER A N 1
ATOM 745 C CA . SER A 1 99 ? -0.919 -14.774 -5.139 1.00 91.19 99 SER A CA 1
ATOM 746 C C . SER A 1 99 ? 0.355 -15.571 -5.417 1.00 91.19 99 SER A C 1
ATOM 748 O O . SER A 1 99 ? 1.415 -15.026 -5.736 1.00 91.19 99 SER A O 1
ATOM 750 N N . SER A 1 100 ? 0.253 -16.894 -5.316 1.00 88.50 100 SER A N 1
ATOM 751 C CA . SER A 1 100 ? 1.382 -17.802 -5.537 1.00 88.50 100 SER A CA 1
ATOM 752 C C . SER A 1 100 ? 1.944 -17.754 -6.960 1.00 88.50 100 SER A C 1
ATOM 754 O O . SER A 1 100 ? 3.112 -18.071 -7.156 1.00 88.50 100 SER A O 1
ATOM 756 N N . ASP A 1 101 ? 1.123 -17.386 -7.946 1.00 85.00 101 ASP A N 1
ATOM 757 C CA . ASP A 1 101 ? 1.536 -17.215 -9.344 1.00 85.00 101 ASP A CA 1
ATOM 758 C C . ASP A 1 101 ? 2.170 -15.839 -9.626 1.00 85.00 101 ASP A C 1
ATOM 760 O O . ASP A 1 101 ? 2.797 -15.664 -10.669 1.00 85.00 101 ASP A O 1
ATOM 764 N N . GLY A 1 102 ? 2.060 -14.887 -8.691 1.00 84.50 102 GLY A N 1
ATOM 765 C CA . GLY A 1 102 ? 2.575 -13.525 -8.826 1.00 84.50 102 GLY A CA 1
ATOM 766 C C . GLY A 1 102 ? 1.746 -12.596 -9.720 1.00 84.50 102 GLY A C 1
ATOM 767 O O . GLY A 1 102 ? 2.200 -11.488 -9.987 1.00 84.50 102 GLY A O 1
ATOM 768 N N . GLU A 1 103 ? 0.554 -13.006 -10.164 1.00 85.25 103 GLU A N 1
ATOM 769 C CA . GLU A 1 103 ? -0.286 -12.235 -11.102 1.00 85.25 103 GLU A CA 1
ATOM 770 C C . GLU A 1 103 ? -1.433 -11.474 -10.412 1.00 85.25 103 GLU A C 1
ATOM 772 O O . GLU A 1 103 ? -2.071 -10.605 -11.011 1.00 85.25 103 GLU A O 1
ATOM 777 N N . GLN A 1 104 ? -1.723 -11.784 -9.147 1.00 88.44 104 GLN A N 1
ATOM 778 C CA . GLN A 1 104 ? -2.829 -11.197 -8.394 1.00 88.44 104 GLN A CA 1
ATOM 779 C C . GLN A 1 104 ? -2.387 -10.716 -7.017 1.00 88.44 104 GLN A C 1
ATOM 781 O O . GLN A 1 104 ? -1.422 -11.204 -6.422 1.00 88.44 104 GLN A O 1
ATOM 786 N N . LEU A 1 105 ? -3.152 -9.772 -6.481 1.00 91.62 105 LEU A N 1
ATOM 787 C CA . LEU A 1 105 ? -3.004 -9.284 -5.119 1.00 91.62 105 LEU A CA 1
ATOM 788 C C . LEU A 1 105 ? -4.334 -9.354 -4.382 1.00 91.62 105 LEU A C 1
ATOM 790 O O . LEU A 1 105 ? -5.350 -8.857 -4.864 1.00 91.62 105 LEU A O 1
ATOM 794 N N . LEU A 1 106 ? -4.307 -9.921 -3.181 1.00 93.38 106 LEU A N 1
ATOM 795 C CA . LEU A 1 106 ? -5.367 -9.751 -2.197 1.00 93.38 106 LEU A CA 1
ATOM 796 C C . LEU A 1 106 ? -5.058 -8.503 -1.377 1.00 93.38 106 LEU A C 1
ATOM 798 O O . LEU A 1 106 ? -3.973 -8.398 -0.811 1.00 93.38 106 LEU A O 1
ATOM 802 N N . LEU A 1 107 ? -6.000 -7.569 -1.323 1.00 94.38 107 LEU A N 1
ATOM 803 C CA . LEU A 1 107 ? -5.858 -6.255 -0.704 1.00 94.38 107 LEU A CA 1
ATOM 804 C C . LEU A 1 107 ? -6.783 -6.132 0.503 1.00 94.38 107 LEU A C 1
ATOM 806 O O . LEU A 1 107 ? -7.956 -6.496 0.430 1.00 94.38 107 LEU A O 1
ATOM 810 N N . TRP A 1 108 ? -6.268 -5.568 1.589 1.00 94.56 108 TRP A N 1
ATOM 811 C CA . TRP A 1 108 ? -7.047 -5.131 2.743 1.00 94.56 108 TRP A CA 1
ATOM 812 C C . TRP A 1 108 ? -7.370 -3.654 2.581 1.00 94.56 108 TRP A C 1
ATOM 814 O O . TRP A 1 108 ? -6.500 -2.792 2.697 1.00 94.56 108 TRP A O 1
ATOM 824 N N . CYS A 1 109 ? -8.628 -3.364 2.280 1.00 93.25 109 CYS A N 1
ATOM 825 C CA . CYS A 1 109 ? -9.107 -2.031 1.957 1.00 93.25 109 CYS A CA 1
ATOM 826 C C . CYS A 1 109 ? -10.025 -1.488 3.050 1.00 93.25 109 CYS A C 1
ATOM 828 O O . CYS A 1 109 ? -10.732 -2.230 3.732 1.00 93.25 109 CYS A O 1
ATOM 830 N N . VAL A 1 110 ? -10.036 -0.166 3.185 1.00 91.31 110 VAL A N 1
ATOM 831 C CA . VAL A 1 110 ? -11.065 0.543 3.945 1.00 91.31 110 VAL A CA 1
ATOM 832 C C . VAL A 1 110 ? -12.406 0.332 3.229 1.00 91.31 110 VAL A C 1
ATOM 834 O O . VAL A 1 110 ? -12.478 0.612 2.030 1.00 91.31 110 VAL A O 1
ATOM 837 N N . PRO A 1 111 ? -13.464 -0.132 3.920 1.00 88.94 111 PRO A N 1
ATOM 838 C CA . PRO A 1 111 ? -14.787 -0.268 3.320 1.00 88.94 111 PRO A CA 1
ATOM 839 C C . PRO A 1 111 ? -15.278 1.060 2.739 1.00 88.94 111 PRO A C 1
ATOM 841 O O . PRO A 1 111 ? -15.127 2.104 3.376 1.00 88.94 111 PRO A O 1
ATOM 844 N N . GLU A 1 112 ? -15.929 1.030 1.574 1.00 82.06 112 GLU A N 1
ATOM 845 C CA . GLU A 1 112 ? -16.397 2.246 0.883 1.00 82.06 112 GLU A CA 1
ATOM 846 C C . GLU A 1 112 ? -17.285 3.133 1.778 1.00 82.06 112 GLU A C 1
ATOM 848 O O . GLU A 1 112 ? -17.164 4.359 1.773 1.00 82.06 112 GLU A O 1
ATOM 853 N N . ALA A 1 113 ? -18.117 2.511 2.621 1.00 77.44 113 ALA A N 1
ATOM 854 C CA . ALA A 1 113 ? -18.953 3.207 3.597 1.00 77.44 113 ALA A CA 1
ATOM 855 C C . ALA A 1 113 ? -18.141 4.072 4.583 1.00 77.44 113 ALA A C 1
ATOM 857 O O . ALA A 1 113 ? -18.591 5.152 4.962 1.00 77.44 113 ALA A O 1
ATOM 858 N N . ASN A 1 114 ? -16.930 3.640 4.944 1.00 75.62 114 ASN A N 1
ATOM 859 C CA . ASN A 1 114 ? -16.060 4.328 5.901 1.00 75.62 114 ASN A CA 1
ATOM 860 C C . ASN A 1 114 ? -15.176 5.381 5.209 1.00 75.62 114 ASN A C 1
ATOM 862 O O . ASN A 1 114 ? -14.674 6.296 5.861 1.00 75.62 114 ASN A O 1
ATOM 866 N N . MET A 1 115 ? -15.007 5.310 3.882 1.00 70.31 115 MET A N 1
ATOM 867 C CA . MET A 1 115 ? -14.162 6.245 3.129 1.00 70.31 115 MET A CA 1
ATOM 868 C C . MET A 1 115 ? -14.669 7.694 3.165 1.00 70.31 115 MET A C 1
ATOM 870 O O . MET A 1 115 ? -13.853 8.608 3.111 1.00 70.31 115 MET A O 1
ATOM 874 N N . ARG A 1 116 ? -15.987 7.914 3.274 1.00 61.28 116 ARG A N 1
ATOM 875 C CA . ARG A 1 116 ? -16.598 9.260 3.359 1.00 61.28 116 ARG A CA 1
ATOM 876 C C . ARG A 1 116 ? -16.524 9.877 4.761 1.00 61.28 116 ARG A C 1
ATOM 878 O O . ARG A 1 116 ? -16.610 11.092 4.914 1.00 61.28 116 ARG A O 1
ATOM 885 N N . ASP A 1 117 ? -16.356 9.035 5.773 1.00 59.12 117 ASP A N 1
ATOM 886 C CA . ASP A 1 117 ? -16.431 9.410 7.184 1.00 59.12 117 ASP A CA 1
ATOM 887 C C . ASP A 1 117 ? -15.052 9.719 7.796 1.00 59.12 117 ASP A C 1
ATOM 889 O O . ASP A 1 117 ? -14.974 10.436 8.794 1.00 59.12 117 ASP A O 1
ATOM 893 N N . ILE A 1 118 ? -13.958 9.210 7.208 1.00 56.59 118 ILE A N 1
ATOM 894 C CA . ILE A 1 118 ? -12.580 9.443 7.691 1.00 56.59 118 ILE A CA 1
ATOM 895 C C . ILE A 1 118 ? -12.253 10.941 7.748 1.00 56.59 118 ILE A C 1
ATOM 897 O O . ILE A 1 118 ? -11.697 11.407 8.741 1.00 56.59 118 ILE A O 1
ATOM 901 N N . ASP A 1 119 ? -12.681 11.700 6.741 1.00 52.41 119 ASP A N 1
ATOM 902 C CA . ASP A 1 119 ? -12.360 13.125 6.625 1.00 52.41 119 ASP A CA 1
ATOM 903 C C . ASP A 1 119 ? -13.204 14.001 7.582 1.00 52.41 119 ASP A C 1
ATOM 905 O O . ASP A 1 119 ? -12.884 15.163 7.811 1.00 52.41 119 ASP A O 1
ATOM 909 N N . SER A 1 120 ? -14.280 13.460 8.176 1.00 51.22 120 SER A N 1
ATOM 910 C CA . SER A 1 120 ? -15.256 14.223 8.978 1.00 51.22 120 SER A CA 1
ATOM 911 C C . SER A 1 120 ? -15.339 13.822 10.459 1.00 51.22 120 SER A C 1
ATOM 913 O O . SER A 1 120 ? -15.948 14.542 11.259 1.00 51.22 120 SER A O 1
ATOM 915 N N . LYS A 1 121 ? -14.715 12.707 10.860 1.00 50.84 121 LYS A N 1
ATOM 916 C CA . LYS A 1 121 ? -14.770 12.183 12.238 1.00 50.84 121 LYS A CA 1
ATOM 917 C C . LYS A 1 121 ? -13.611 12.593 13.147 1.00 50.84 121 LYS A C 1
ATOM 919 O O . LYS A 1 121 ? -13.756 12.438 14.357 1.00 50.84 121 LYS A O 1
ATOM 924 N N . ILE A 1 122 ? -12.523 13.161 12.614 1.00 48.31 122 ILE A N 1
ATOM 925 C CA . ILE A 1 122 ? -11.382 13.620 13.433 1.00 48.31 122 ILE A CA 1
ATOM 926 C C . ILE A 1 122 ? -11.813 14.709 14.437 1.00 48.31 122 ILE A C 1
ATOM 928 O O . ILE A 1 122 ? -11.368 14.679 15.580 1.00 48.31 122 ILE A O 1
ATOM 932 N N . ASP A 1 123 ? -12.767 15.576 14.073 1.00 44.44 123 ASP A N 1
ATOM 933 C CA . ASP A 1 123 ? -13.235 16.668 14.947 1.00 44.44 123 ASP A CA 1
ATOM 934 C C . ASP A 1 123 ? -14.448 16.322 15.824 1.00 44.44 123 ASP A C 1
ATOM 936 O O . ASP A 1 123 ? -14.641 16.906 16.888 1.00 44.44 123 ASP A O 1
ATOM 940 N N . ARG A 1 124 ? -15.300 15.371 15.419 1.00 45.69 124 ARG A N 1
ATOM 941 C CA . ARG A 1 124 ? -16.551 15.080 16.155 1.00 45.69 124 ARG A CA 1
ATOM 942 C C . ARG A 1 124 ? -16.397 14.055 17.268 1.00 45.69 124 ARG A C 1
ATOM 944 O O . ARG A 1 124 ? -17.356 13.815 17.999 1.00 45.69 124 ARG A O 1
ATOM 951 N N . LEU A 1 125 ? -15.227 13.429 17.367 1.00 48.22 125 LEU A N 1
ATOM 952 C CA . LEU A 1 125 ? -15.014 12.281 18.238 1.00 48.22 125 LEU A CA 1
ATOM 953 C C . LEU A 1 125 ? -14.033 12.540 19.400 1.00 48.22 125 LEU A C 1
ATOM 955 O O . LEU A 1 125 ? -13.776 11.667 20.224 1.00 48.22 125 LEU A O 1
ATOM 959 N N . PHE A 1 126 ? -13.528 13.764 19.544 1.00 45.78 126 PHE A N 1
ATOM 960 C CA . PHE A 1 126 ? -12.722 14.133 20.704 1.00 45.78 126 PHE A CA 1
ATOM 961 C C . PHE A 1 126 ? -13.600 14.766 21.792 1.00 45.78 126 PHE A C 1
ATOM 963 O O . PHE A 1 126 ? -13.695 15.984 21.910 1.00 45.78 126 PHE A O 1
ATOM 970 N N . THR A 1 127 ? -14.262 13.933 22.601 1.00 50.34 127 THR A N 1
ATOM 971 C CA . THR A 1 127 ? -14.734 14.367 23.927 1.00 50.34 127 THR A CA 1
ATOM 972 C C . THR A 1 127 ? -13.680 13.928 24.943 1.00 50.34 127 THR A C 1
ATOM 974 O O . THR A 1 127 ? -13.491 12.720 25.109 1.00 50.34 127 THR A O 1
ATOM 977 N N . PRO A 1 128 ? -12.941 14.845 25.593 1.00 49.72 128 PRO A N 1
ATOM 978 C CA . PRO A 1 128 ? -12.005 14.450 26.638 1.00 49.72 128 PRO A CA 1
ATOM 979 C C . PRO A 1 128 ? -12.772 13.711 27.748 1.00 49.72 128 PRO A C 1
ATOM 981 O O . PRO A 1 128 ? -13.886 14.121 28.081 1.00 49.72 128 PRO A O 1
ATOM 984 N N . PRO A 1 129 ? -12.228 12.618 28.317 1.00 51.41 129 PRO A N 1
ATOM 985 C CA . PRO A 1 129 ? -12.906 11.905 29.394 1.00 51.41 129 PRO A CA 1
ATOM 986 C C . PRO A 1 129 ? -13.152 12.861 30.571 1.00 51.41 129 PRO A C 1
ATOM 988 O O . PRO A 1 129 ? -12.238 13.577 30.977 1.00 51.41 129 PRO A O 1
ATOM 991 N N . GLU A 1 130 ? -14.366 12.856 31.136 1.00 54.97 130 GLU A N 1
ATOM 992 C CA . GLU A 1 130 ? -14.810 13.763 32.221 1.00 54.97 130 GLU A CA 1
ATOM 993 C C . GLU A 1 130 ? -14.081 13.560 33.571 1.00 54.97 130 GLU A C 1
ATOM 995 O O . GLU A 1 130 ? -14.485 14.089 34.605 1.00 54.97 130 GLU A O 1
ATOM 1000 N N . GLY A 1 131 ? -12.984 12.807 33.594 1.00 56.47 131 GLY A N 1
ATOM 1001 C CA . GLY A 1 131 ? -12.182 12.563 34.782 1.00 56.47 131 GLY A CA 1
ATOM 1002 C C . GLY A 1 131 ? -11.386 11.262 34.693 1.00 56.47 131 GLY A C 1
ATOM 1003 O O . GLY A 1 131 ? -11.477 10.527 33.705 1.00 56.47 131 GLY A O 1
ATOM 1004 N N . PRO A 1 132 ? -10.575 10.955 35.718 1.00 49.88 132 PRO A N 1
ATOM 1005 C CA . PRO A 1 132 ? -9.867 9.686 35.795 1.00 49.88 132 PRO A CA 1
ATOM 1006 C C . PRO A 1 132 ? -10.865 8.521 35.847 1.00 49.88 132 PRO A C 1
ATOM 1008 O O . PRO A 1 132 ? -11.766 8.488 36.683 1.00 49.88 132 PRO A O 1
ATOM 1011 N N . VAL A 1 133 ? -10.685 7.537 34.963 1.00 55.06 133 VAL A N 1
ATOM 1012 C CA . VAL A 1 133 ? -11.457 6.289 34.988 1.00 55.06 133 VAL A CA 1
ATOM 1013 C C . VAL A 1 133 ? -10.946 5.433 36.151 1.00 55.06 133 VAL A C 1
ATOM 1015 O O . VAL A 1 133 ? -9.995 4.665 36.006 1.00 55.06 133 VAL A O 1
ATOM 1018 N N . THR A 1 134 ? -11.548 5.584 37.330 1.00 51.25 134 THR A N 1
ATOM 1019 C CA . THR A 1 134 ? -11.220 4.778 38.513 1.00 51.25 134 THR A CA 1
ATOM 1020 C C . THR A 1 134 ? -11.885 3.405 38.392 1.00 51.25 134 THR A C 1
ATOM 1022 O O . THR A 1 134 ? -13.098 3.283 38.535 1.00 51.25 134 THR A O 1
ATOM 1025 N N . LYS A 1 135 ? -11.104 2.352 38.122 1.00 52.88 135 LYS A N 1
ATOM 1026 C CA . LYS A 1 135 ? -11.561 0.957 38.237 1.00 52.88 135 LYS A CA 1
ATOM 1027 C C . LYS A 1 135 ? -11.114 0.397 39.589 1.00 52.88 135 LYS A C 1
ATOM 1029 O O . LYS A 1 135 ? -9.923 0.193 39.803 1.00 52.88 135 LYS A O 1
ATOM 1034 N N . GLU A 1 136 ? -12.059 0.150 40.494 1.00 54.28 136 GLU A N 1
ATOM 1035 C CA . GLU A 1 136 ? -11.799 -0.598 41.728 1.00 54.28 136 GLU A CA 1
ATOM 1036 C C . GLU A 1 136 ? -11.712 -2.102 41.434 1.00 54.28 136 GLU A C 1
ATOM 1038 O O . GLU A 1 136 ? -12.628 -2.699 40.867 1.00 54.28 136 GLU A O 1
ATOM 1043 N N . CYS A 1 137 ? -10.624 -2.743 41.861 1.00 50.28 137 CYS A N 1
ATOM 1044 C CA . CYS A 1 137 ? -10.557 -4.199 41.934 1.00 50.28 137 CYS A CA 1
ATOM 1045 C C . CYS A 1 137 ? -11.225 -4.653 43.239 1.00 50.28 137 CYS A C 1
ATOM 1047 O O . CYS A 1 137 ? -10.674 -4.433 44.318 1.00 50.28 137 CYS A O 1
ATOM 1049 N N . GLN A 1 138 ? -12.380 -5.322 43.163 1.00 51.31 138 GLN A N 1
ATOM 1050 C CA . GLN A 1 138 ? -13.013 -5.961 44.323 1.00 51.31 138 GLN A CA 1
ATOM 1051 C C . GLN A 1 138 ? -12.175 -7.160 44.813 1.00 51.31 138 GLN A C 1
ATOM 1053 O O . GLN A 1 138 ? -12.420 -8.315 44.471 1.00 51.31 138 GLN A O 1
ATOM 1058 N N . GLY A 1 139 ? -11.145 -6.879 45.611 1.00 52.97 139 GLY A N 1
ATOM 1059 C CA . GLY A 1 139 ? -10.653 -7.734 46.697 1.00 52.97 139 GLY A CA 1
ATOM 1060 C C . GLY A 1 139 ? -9.994 -9.083 46.379 1.00 52.97 139 GLY A C 1
ATOM 1061 O O . GLY A 1 139 ? -9.525 -9.724 47.316 1.00 52.97 139 GLY A O 1
ATOM 1062 N N . LYS A 1 140 ? -9.902 -9.547 45.127 1.00 54.28 140 LYS A N 1
ATOM 1063 C CA . LYS A 1 140 ? -9.204 -10.807 44.802 1.00 54.28 140 LYS A CA 1
ATOM 1064 C C . LYS A 1 140 ? -7.899 -10.561 44.052 1.00 54.28 140 LYS A C 1
ATOM 1066 O O . LYS A 1 140 ? -7.886 -10.178 42.888 1.00 54.28 140 LYS A O 1
ATOM 1071 N N . LYS A 1 141 ? -6.794 -10.817 44.754 1.00 49.22 141 LYS A N 1
ATOM 1072 C CA . LYS A 1 141 ? -5.425 -10.803 44.233 1.00 49.22 141 LYS A CA 1
ATOM 1073 C C . LYS A 1 141 ? -5.270 -11.948 43.221 1.00 49.22 141 LYS A C 1
ATOM 1075 O O . LYS A 1 141 ? -5.222 -13.107 43.617 1.00 49.22 141 LYS A O 1
ATOM 1080 N N . GLN A 1 142 ? -5.247 -11.630 41.929 1.00 51.38 142 GLN A N 1
ATOM 1081 C CA . GLN A 1 142 ? -4.882 -12.572 40.868 1.00 51.38 142 GLN A CA 1
ATOM 1082 C C . GLN A 1 142 ? -3.420 -12.340 40.478 1.00 51.38 142 GLN A C 1
ATOM 1084 O O . GLN A 1 142 ? -3.035 -11.226 40.136 1.00 51.38 142 GLN A O 1
ATOM 1089 N N . GLU A 1 143 ? -2.608 -13.395 40.539 1.00 52.84 143 GLU A N 1
ATOM 1090 C CA . GLU A 1 143 ? -1.176 -13.401 40.197 1.00 52.84 143 GLU A CA 1
ATOM 1091 C C . GLU A 1 143 ? -0.945 -13.571 38.688 1.00 52.84 143 GLU A C 1
ATOM 1093 O O . GLU A 1 143 ? -0.059 -14.296 38.243 1.00 52.84 143 GLU A O 1
ATOM 1098 N N . THR A 1 144 ? -1.773 -12.927 37.874 1.00 51.69 144 THR A N 1
ATOM 1099 C CA . THR A 1 144 ? -1.648 -12.950 36.416 1.00 51.69 144 THR A CA 1
ATOM 1100 C C . THR A 1 144 ? -1.097 -11.603 35.969 1.00 51.69 144 THR A C 1
ATOM 1102 O O . THR A 1 144 ? -1.499 -10.571 36.504 1.00 51.69 144 THR A O 1
ATOM 1105 N N . ARG A 1 145 ? -0.175 -11.581 34.993 1.00 47.12 145 ARG A N 1
ATOM 1106 C CA . ARG A 1 145 ? 0.278 -10.326 34.368 1.00 47.12 145 ARG A CA 1
ATOM 1107 C C . ARG A 1 145 ? -0.952 -9.531 33.926 1.00 47.12 145 ARG A C 1
ATOM 1109 O O . ARG A 1 145 ? -1.671 -9.961 33.028 1.00 47.12 145 ARG A O 1
ATOM 1116 N N . THR A 1 146 ? -1.187 -8.383 34.549 1.00 52.66 146 THR A N 1
ATOM 1117 C CA . THR A 1 146 ? -2.245 -7.466 34.137 1.00 52.66 146 THR A CA 1
ATOM 1118 C C . THR A 1 146 ? -1.830 -6.860 32.803 1.00 52.66 146 THR A C 1
ATOM 1120 O O . THR A 1 146 ? -0.992 -5.960 32.756 1.00 52.66 146 THR A O 1
ATOM 1123 N N . TYR A 1 147 ? -2.371 -7.375 31.701 1.00 49.50 147 TYR A N 1
ATOM 1124 C CA . TYR A 1 147 ? -2.306 -6.669 30.428 1.00 49.50 147 TYR A CA 1
ATOM 1125 C C . TYR A 1 147 ? -3.109 -5.383 30.610 1.00 49.50 147 TYR A C 1
ATOM 1127 O O . TYR A 1 147 ? -4.312 -5.428 30.866 1.00 49.50 147 TYR A O 1
ATOM 1135 N N . ALA A 1 148 ? -2.421 -4.242 30.598 1.00 59.25 148 ALA A N 1
ATOM 1136 C CA . ALA A 1 148 ? -3.061 -2.948 30.758 1.00 59.25 148 ALA A CA 1
ATOM 1137 C C . ALA A 1 148 ? -4.186 -2.815 29.722 1.00 59.25 148 ALA A C 1
ATOM 1139 O O . ALA A 1 148 ? -3.965 -3.003 28.525 1.00 59.25 148 ALA A O 1
ATOM 1140 N N . ASN A 1 149 ? -5.396 -2.524 30.201 1.00 56.22 149 ASN A N 1
ATOM 1141 C CA . ASN A 1 149 ? -6.572 -2.321 29.367 1.00 56.22 149 ASN A CA 1
ATOM 1142 C C . ASN A 1 149 ? -6.282 -1.169 28.390 1.00 56.22 149 ASN A C 1
ATOM 1144 O O . ASN A 1 149 ? -6.250 -0.010 28.801 1.00 56.22 149 ASN A O 1
ATOM 1148 N N . THR A 1 150 ? -5.969 -1.495 27.134 1.00 60.97 150 THR A N 1
ATOM 1149 C CA . THR A 1 150 ? -5.438 -0.519 26.162 1.00 60.97 150 THR A CA 1
ATOM 1150 C C . THR A 1 150 ? -6.539 0.419 25.653 1.00 60.97 150 THR A C 1
ATOM 1152 O O . THR A 1 150 ? -6.253 1.549 25.264 1.00 60.97 150 THR A O 1
ATOM 1155 N N . LEU A 1 151 ? -7.801 -0.007 25.760 1.00 68.12 151 LEU A N 1
ATOM 1156 C CA . LEU A 1 151 ? -8.990 0.783 25.452 1.00 68.12 151 LEU A CA 1
ATOM 1157 C C . LEU A 1 151 ? -9.557 1.347 26.766 1.00 68.12 151 LEU A C 1
ATOM 1159 O O . LEU A 1 151 ? -9.835 0.607 27.718 1.00 68.12 151 LEU A O 1
ATOM 1163 N N . LYS A 1 152 ? -9.624 2.678 26.880 1.00 69.19 152 LYS A N 1
ATOM 1164 C CA . LYS A 1 152 ? -9.907 3.379 28.145 1.00 69.19 152 LYS A CA 1
ATOM 1165 C C . LYS A 1 152 ? -11.404 3.589 28.366 1.00 69.19 152 LYS A C 1
ATOM 1167 O O . LYS A 1 152 ? -11.815 3.820 29.503 1.00 69.19 152 LYS A O 1
ATOM 1172 N N . SER A 1 153 ? -12.213 3.466 27.317 1.00 74.19 153 SER A N 1
ATOM 1173 C CA . SER A 1 153 ? -13.654 3.701 27.343 1.00 74.19 153 SER A CA 1
ATOM 1174 C C . SER A 1 153 ? -14.409 2.821 26.328 1.00 74.19 153 SER A C 1
ATOM 1176 O O . SER A 1 153 ? -13.830 2.461 25.305 1.00 74.19 153 SER A O 1
ATOM 1178 N N . PRO A 1 154 ? -15.722 2.562 26.526 1.00 73.81 154 PRO A N 1
ATOM 1179 C CA . PRO A 1 154 ? -16.591 1.922 25.517 1.00 73.81 154 PRO A CA 1
ATOM 1180 C C . PRO A 1 154 ? -16.635 2.660 24.174 1.00 73.81 154 PRO A C 1
ATOM 1182 O O . PRO A 1 154 ? -17.180 2.187 23.180 1.00 73.81 154 PRO A O 1
ATOM 1185 N N . TYR A 1 155 ? -16.143 3.888 24.180 1.00 74.25 155 TYR A N 1
ATOM 1186 C CA . TYR A 1 155 ? -16.031 4.732 23.023 1.00 74.25 155 TYR A CA 1
ATOM 1187 C C . TYR A 1 155 ? -14.772 4.427 22.205 1.00 74.25 155 TYR A C 1
ATOM 1189 O O . TYR A 1 155 ? -14.858 4.306 20.984 1.00 74.25 155 TYR A O 1
ATOM 1197 N N . ASP A 1 156 ? -13.639 4.218 22.879 1.00 72.00 156 ASP A N 1
ATOM 1198 C CA . ASP A 1 156 ? -12.409 3.741 22.243 1.00 72.00 156 ASP A CA 1
ATOM 1199 C C . ASP A 1 156 ? -12.634 2.378 21.579 1.00 72.00 156 ASP A C 1
ATOM 1201 O O . ASP A 1 156 ? -12.114 2.144 20.493 1.00 72.00 156 ASP A O 1
ATOM 1205 N N . ASP A 1 157 ? -13.467 1.520 22.181 1.00 78.94 157 ASP A N 1
ATOM 1206 C CA . ASP A 1 157 ? -13.870 0.235 21.595 1.00 78.94 157 ASP A CA 1
ATOM 1207 C C . ASP A 1 157 ? -14.555 0.432 20.231 1.00 78.94 157 ASP A C 1
ATOM 1209 O O . ASP A 1 157 ? -14.180 -0.199 19.244 1.00 78.94 157 ASP A O 1
ATOM 1213 N N . LYS A 1 158 ? -15.505 1.374 20.138 1.00 79.81 158 LYS A N 1
ATOM 1214 C CA . LYS A 1 158 ? -16.206 1.690 18.880 1.00 79.81 158 LYS A CA 1
ATOM 1215 C C . LYS A 1 158 ? -15.287 2.312 17.834 1.00 79.81 158 LYS A C 1
ATOM 1217 O O . LYS A 1 158 ? -15.443 2.042 16.646 1.00 79.81 158 LYS A O 1
ATOM 1222 N N . LEU A 1 159 ? -14.354 3.167 18.253 1.00 80.12 159 LEU A N 1
ATOM 1223 C CA . LEU A 1 159 ? -13.348 3.734 17.354 1.00 80.12 159 LEU A CA 1
ATOM 1224 C C . LEU A 1 159 ? -12.426 2.645 16.814 1.00 80.12 159 LEU A C 1
ATOM 1226 O O . LEU A 1 159 ? -12.139 2.622 15.619 1.00 80.12 159 LEU A O 1
ATOM 1230 N N . PHE A 1 160 ? -11.979 1.744 17.685 1.00 82.25 160 PHE A N 1
ATOM 1231 C CA . PHE A 1 160 ? -11.138 0.625 17.302 1.00 82.25 160 PHE A CA 1
ATOM 1232 C C . PHE A 1 160 ? -11.853 -0.267 16.286 1.00 82.25 160 PHE A C 1
ATOM 1234 O O . PHE A 1 160 ? -11.302 -0.507 15.215 1.00 82.25 160 PHE A O 1
ATOM 1241 N N . GLU A 1 161 ? -13.091 -0.680 16.558 1.00 84.44 161 GLU A N 1
ATOM 1242 C CA . GLU A 1 161 ? -13.913 -1.459 15.621 1.00 84.44 161 GLU A CA 1
ATOM 1243 C C . GLU A 1 161 ? -14.067 -0.735 14.274 1.00 84.44 161 GLU A C 1
ATOM 1245 O O . GLU A 1 161 ? -13.799 -1.303 13.217 1.00 84.44 161 GLU A O 1
ATOM 1250 N N . TYR A 1 162 ? -14.387 0.560 14.304 1.00 85.00 162 TYR A N 1
ATOM 1251 C CA . TYR A 1 162 ? -14.559 1.370 13.099 1.00 85.00 162 TYR A CA 1
ATOM 1252 C C . TYR A 1 162 ? -13.288 1.452 12.236 1.00 85.00 162 TYR A C 1
ATOM 1254 O O . TYR A 1 162 ? -13.356 1.286 11.016 1.00 85.00 162 TYR A O 1
ATOM 1262 N N . TYR A 1 163 ? -12.125 1.705 12.845 1.00 84.56 163 TYR A N 1
ATOM 1263 C CA . TYR A 1 163 ? -10.863 1.828 12.107 1.00 84.56 163 TYR A CA 1
ATOM 1264 C C . TYR A 1 163 ? -10.279 0.476 11.684 1.00 84.56 163 TYR A C 1
ATOM 1266 O O . TYR A 1 163 ? -9.570 0.410 10.680 1.00 84.56 163 TYR A O 1
ATOM 1274 N N . THR A 1 164 ? -10.563 -0.599 12.419 1.00 87.81 164 THR A N 1
ATOM 1275 C CA . THR A 1 164 ? -10.089 -1.955 12.087 1.00 87.81 164 THR A CA 1
ATOM 1276 C C . THR A 1 164 ? -10.970 -2.663 11.065 1.00 87.81 164 THR A C 1
ATOM 1278 O O . THR A 1 164 ? -10.501 -3.596 10.405 1.00 87.81 164 THR A O 1
ATOM 1281 N N . GLN A 1 165 ? -12.199 -2.186 10.853 1.00 89.56 165 GLN A N 1
ATOM 1282 C CA . GLN A 1 165 ? -13.087 -2.706 9.824 1.00 89.56 165 GLN A CA 1
ATOM 1283 C C . GLN A 1 165 ? -12.407 -2.677 8.447 1.00 89.56 165 GLN A C 1
ATOM 1285 O O . GLN A 1 165 ? -11.927 -1.645 7.972 1.00 89.56 165 GLN A O 1
ATOM 1290 N N . THR A 1 166 ? -12.357 -3.843 7.807 1.00 90.88 166 THR A N 1
ATOM 1291 C CA . THR A 1 166 ? -11.576 -4.073 6.591 1.00 90.88 166 THR A CA 1
ATOM 1292 C C . THR A 1 166 ? -12.384 -4.881 5.589 1.00 90.88 166 THR A C 1
ATOM 1294 O O . THR A 1 166 ? -13.181 -5.751 5.933 1.00 90.88 166 THR A O 1
ATOM 1297 N N . GLN A 1 167 ? -12.162 -4.601 4.318 1.00 91.75 167 GLN A N 1
ATOM 1298 C CA . GLN A 1 167 ? -12.751 -5.313 3.204 1.00 91.75 167 GLN A CA 1
ATOM 1299 C C . GLN A 1 167 ? -11.647 -5.973 2.377 1.00 91.75 167 GLN A C 1
ATOM 1301 O O . GLN A 1 167 ? -10.593 -5.372 2.179 1.00 91.75 167 GLN A O 1
ATOM 1306 N N . ILE A 1 168 ? -11.878 -7.195 1.892 1.00 92.06 168 ILE A N 1
ATOM 1307 C CA . ILE A 1 168 ? -10.896 -7.913 1.075 1.00 92.06 168 ILE A CA 1
ATOM 1308 C C . ILE A 1 168 ? -11.261 -7.768 -0.406 1.00 92.06 168 ILE A C 1
ATOM 1310 O O . ILE A 1 168 ? -12.380 -8.084 -0.822 1.00 92.06 168 ILE A O 1
ATOM 1314 N N . VAL A 1 169 ? -10.306 -7.300 -1.208 1.00 91.06 169 VAL A N 1
ATOM 1315 C CA . VAL A 1 169 ? -10.450 -7.126 -2.662 1.00 91.06 169 VAL A CA 1
ATOM 1316 C C . VAL A 1 169 ? -9.365 -7.917 -3.379 1.00 91.06 169 VAL A C 1
ATOM 1318 O O . VAL A 1 169 ? -8.201 -7.828 -2.996 1.00 91.06 169 VAL A O 1
ATOM 1321 N N . ALA A 1 170 ? -9.721 -8.666 -4.422 1.00 89.94 170 ALA A N 1
ATOM 1322 C CA . ALA A 1 170 ? -8.737 -9.230 -5.339 1.00 89.94 170 ALA A CA 1
ATOM 1323 C C . ALA A 1 170 ? -8.502 -8.252 -6.490 1.00 89.94 170 ALA A C 1
ATOM 1325 O O . ALA A 1 170 ? -9.439 -7.739 -7.099 1.00 89.94 170 ALA A O 1
ATOM 1326 N N . ALA A 1 171 ? -7.239 -7.986 -6.788 1.00 86.50 171 ALA A N 1
ATOM 1327 C CA . ALA A 1 171 ? -6.830 -7.168 -7.913 1.00 86.50 171 ALA A CA 1
ATOM 1328 C C . ALA A 1 171 ? -5.959 -8.008 -8.848 1.00 86.50 171 ALA A C 1
ATOM 1330 O O . ALA A 1 171 ? -4.899 -8.496 -8.451 1.00 86.50 171 ALA A O 1
ATOM 1331 N N . LEU A 1 172 ? -6.410 -8.161 -10.092 1.00 81.38 172 LEU A N 1
ATOM 1332 C CA . LEU A 1 172 ? -5.632 -8.765 -11.171 1.00 81.38 172 LEU A CA 1
ATOM 1333 C C . LEU A 1 172 ? -4.628 -7.739 -11.687 1.00 81.38 172 LEU A C 1
ATOM 1335 O O . LEU A 1 172 ? -5.011 -6.620 -12.032 1.00 81.38 172 LEU A O 1
ATOM 1339 N N . MET A 1 173 ? -3.352 -8.106 -11.761 1.00 72.19 173 MET A N 1
ATOM 1340 C CA . MET A 1 173 ? -2.310 -7.228 -12.284 1.00 72.19 173 MET A CA 1
ATOM 1341 C C . MET A 1 173 ? -2.209 -7.400 -13.802 1.00 72.19 173 MET A C 1
ATOM 1343 O O . MET A 1 173 ? -1.499 -8.274 -14.293 1.00 72.19 173 MET A O 1
ATOM 1347 N N . SER A 1 174 ? -2.886 -6.549 -14.580 1.00 58.53 174 SER A N 1
ATOM 1348 C CA . SER A 1 174 ? -2.685 -6.542 -16.036 1.00 58.53 174 SER A CA 1
ATOM 1349 C C . SER A 1 174 ? -1.214 -6.235 -16.379 1.00 58.53 174 SER A C 1
ATOM 1351 O O . SER A 1 174 ? -0.565 -5.450 -15.673 1.00 58.53 174 SER A O 1
ATOM 1353 N N . PRO A 1 175 ? -0.658 -6.797 -17.468 1.00 46.81 175 PRO A N 1
ATOM 1354 C CA . PRO A 1 175 ? 0.671 -6.435 -17.969 1.00 46.81 175 PRO A CA 1
ATOM 1355 C C . PRO A 1 175 ? 0.805 -4.954 -18.366 1.00 46.81 175 PRO A C 1
ATOM 1357 O O . PRO A 1 175 ? 1.917 -4.449 -18.435 1.00 46.81 175 PRO A O 1
ATOM 1360 N N . SER A 1 176 ? -0.300 -4.229 -18.577 1.00 47.16 176 SER A N 1
ATOM 1361 C CA . SER A 1 176 ? -0.291 -2.777 -18.827 1.00 47.16 176 SER A CA 1
ATOM 1362 C C . SER A 1 176 ? -0.36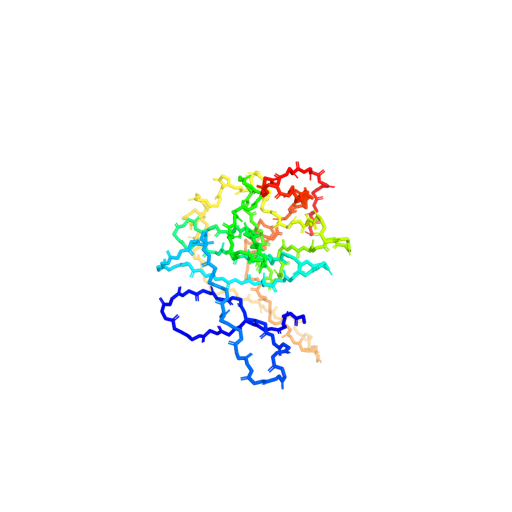4 -1.921 -17.559 1.00 47.16 176 SER A C 1
ATOM 1364 O O . SER A 1 176 ? -0.454 -0.698 -17.648 1.00 47.16 176 SER A O 1
ATOM 1366 N N . GLY A 1 177 ? -0.397 -2.547 -16.381 1.00 44.22 177 GLY A N 1
ATOM 1367 C CA . GLY A 1 177 ? -0.469 -1.841 -15.110 1.00 44.22 177 GLY A CA 1
ATOM 1368 C C . GLY A 1 177 ? -1.862 -1.421 -14.642 1.00 44.22 177 GLY A C 1
ATOM 1369 O O . GLY A 1 177 ? -2.046 -1.052 -13.484 1.00 44.22 177 GLY A O 1
ATOM 1370 N N . ALA A 1 178 ? -2.870 -1.527 -15.506 1.00 45.38 178 ALA A N 1
ATOM 1371 C CA . ALA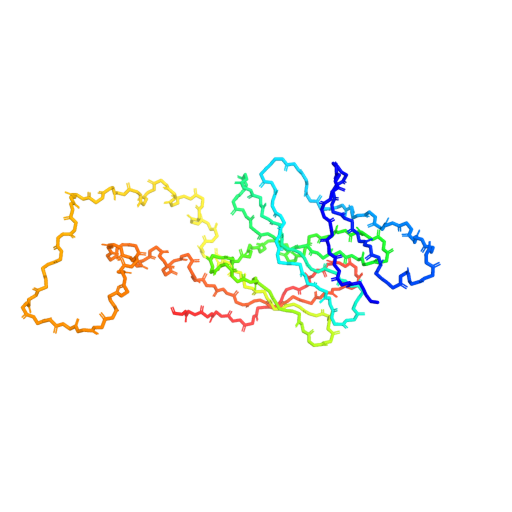 A 1 178 ? -4.257 -1.338 -15.110 1.00 45.38 178 ALA A CA 1
ATOM 1372 C C . ALA A 1 178 ? -4.723 -2.548 -14.285 1.00 45.38 178 ALA A C 1
ATOM 1374 O O . ALA A 1 178 ? -4.895 -3.643 -14.820 1.00 45.38 178 ALA A O 1
ATOM 1375 N N . ALA A 1 179 ? -4.909 -2.368 -12.979 1.00 52.00 179 ALA A N 1
ATOM 1376 C CA . ALA A 1 179 ? -5.459 -3.421 -12.138 1.00 52.00 179 ALA A CA 1
ATOM 1377 C C . ALA A 1 179 ? -6.986 -3.470 -12.290 1.00 52.00 179 ALA A C 1
ATOM 1379 O O . ALA A 1 179 ? -7.662 -2.495 -11.961 1.00 52.00 179 ALA A O 1
ATOM 1380 N N . SER A 1 180 ? -7.540 -4.590 -12.761 1.00 49.91 180 SER A N 1
ATOM 1381 C CA . SER A 1 180 ? -8.983 -4.836 -12.663 1.00 49.91 180 SER A CA 1
ATOM 1382 C C . SER A 1 180 ? -9.289 -5.396 -11.278 1.00 49.91 180 SER A C 1
ATOM 1384 O O . SER A 1 180 ? -8.674 -6.376 -10.849 1.00 49.91 180 SER A O 1
ATOM 1386 N N . THR A 1 181 ? -10.203 -4.751 -10.560 1.00 49.53 181 THR A N 1
ATOM 1387 C CA . THR A 1 181 ? -10.580 -5.122 -9.196 1.00 49.53 181 THR A CA 1
ATOM 1388 C C . THR A 1 181 ? -11.861 -5.947 -9.205 1.00 49.53 181 THR A C 1
ATOM 1390 O O . THR A 1 181 ? -12.868 -5.557 -9.792 1.00 49.53 181 THR A O 1
ATOM 1393 N N . GLU A 1 182 ? -11.830 -7.086 -8.520 1.00 53.28 182 GLU A N 1
ATOM 1394 C CA . GLU A 1 182 ? -12.997 -7.921 -8.256 1.00 53.28 182 GLU A CA 1
ATOM 1395 C C . GLU A 1 182 ? -13.193 -8.049 -6.739 1.00 53.28 182 GLU A C 1
ATOM 1397 O O . GLU A 1 182 ? -12.258 -8.243 -5.955 1.00 53.28 182 GLU A O 1
ATOM 1402 N N . TRP A 1 183 ? -14.436 -7.878 -6.298 1.00 48.84 183 TRP A N 1
ATOM 1403 C CA . TRP A 1 183 ? -14.814 -7.920 -4.887 1.00 48.84 183 TRP A CA 1
ATOM 1404 C C . TRP A 1 183 ? -14.838 -9.370 -4.388 1.00 48.84 183 TRP A C 1
ATOM 1406 O O . TRP A 1 183 ? -15.536 -10.197 -4.970 1.00 48.84 183 TRP A O 1
ATOM 1416 N N . VAL A 1 184 ? -14.129 -9.679 -3.294 1.00 49.66 184 VAL A N 1
ATOM 1417 C CA . VAL A 1 184 ? -14.043 -11.061 -2.765 1.00 49.66 184 VAL A CA 1
ATOM 1418 C C . VAL A 1 184 ? -14.786 -11.243 -1.434 1.00 49.66 184 VAL A C 1
ATOM 1420 O O . VAL A 1 184 ? -15.130 -12.366 -1.074 1.00 49.66 184 VAL A O 1
ATOM 1423 N N . GLY A 1 185 ? -15.136 -10.161 -0.730 1.00 41.03 185 GLY A N 1
ATOM 1424 C CA . GLY A 1 185 ? -16.054 -10.202 0.415 1.00 41.03 185 GLY A CA 1
ATOM 1425 C C . GLY A 1 185 ? -15.735 -9.184 1.513 1.00 41.03 185 GLY A C 1
ATOM 1426 O O . GLY A 1 185 ? -14.726 -8.478 1.468 1.00 41.03 185 GLY A O 1
ATOM 1427 N N . THR A 1 186 ? -16.607 -9.115 2.521 1.00 45.97 186 THR A N 1
ATOM 1428 C CA . THR A 1 186 ? -16.431 -8.281 3.723 1.00 45.97 186 THR A CA 1
ATOM 1429 C C . THR A 1 186 ? -16.049 -9.177 4.897 1.00 45.97 186 THR A C 1
ATOM 1431 O O . THR A 1 186 ? -16.737 -10.165 5.144 1.00 45.97 186 THR A O 1
ATOM 1434 N N . SER A 1 187 ? -14.992 -8.833 5.638 1.00 40.62 187 SER A N 1
ATOM 1435 C CA . SER A 1 187 ? -14.660 -9.494 6.904 1.00 40.62 187 SER A CA 1
ATOM 1436 C C . SER A 1 187 ? -14.871 -8.510 8.048 1.00 40.62 187 SER A C 1
ATOM 1438 O O . SER A 1 187 ? -14.254 -7.449 8.080 1.00 40.62 187 SER A O 1
ATOM 1440 N N . THR A 1 188 ? -15.732 -8.858 8.997 1.00 35.50 188 THR A N 1
ATOM 1441 C CA . THR A 1 188 ? -15.850 -8.157 10.282 1.00 35.50 188 THR A CA 1
ATOM 1442 C C . THR A 1 188 ? -15.109 -9.011 11.307 1.00 35.50 188 THR A C 1
ATOM 1444 O O . THR A 1 188 ? -15.389 -10.206 11.393 1.00 35.50 188 THR A O 1
ATOM 1447 N N . LEU A 1 189 ? -14.107 -8.443 11.982 1.00 36.03 189 LEU A N 1
ATOM 1448 C CA . LEU A 1 189 ? -13.455 -9.084 13.130 1.00 36.03 189 LEU A CA 1
ATOM 1449 C C . LEU A 1 189 ? -14.205 -8.726 14.410 1.00 36.03 189 LEU A C 1
ATOM 1451 O O . LEU A 1 189 ? -14.661 -7.566 14.487 1.00 36.03 189 LEU A O 1
#

Foldseek 3Di:
DFDDWDDDDPQDTWGFRPPPPVPPGDDTQRAPDDDDDPQKDKDDWDAQLVNQKIKIWIAHPVLRFIWIWIAGNPRNYIDTEPPPWGAQCVVVDRQWDADNNRFKIKGWTQPPVLVVVVVPVPPVLDDPPPDDPDDDDPDDDDPDPPPPPPQRDPSSVVVCQNSPFTFIWMWGQDPVRHTDIDGDGGDRD

Radius of gyration: 21.32 Å; chains: 1; bounding box: 51×34×66 Å

Sequence (189 aa):
MPTSLTWYDWIGPEIKCLDDDDGDATAPTIISGLPSGEGIKYAFVKWSARGDRLAITVRDDASSTTSLYIIDALNGQAIRAAEGLRLNAVTGACPYLWSSDGEQLLLWCVPEANMRDIDSKIDRLFTPPEGPVTKECQGKKQETRTYANTLKSPYDDKLFEYYTQTQIVAALMSPSGAASTEWVGTSTL

pLDDT: mean 72.59, std 19.03, range [35.5, 95.0]